Protein AF-A0A2E8VD48-F1 (afdb_monomer_lite)

Structure (mmCIF, N/CA/C/O backbone):
data_AF-A0A2E8VD48-F1
#
_entry.id   AF-A0A2E8VD48-F1
#
loop_
_atom_site.group_PDB
_atom_site.id
_atom_site.type_symbol
_atom_site.label_atom_id
_atom_site.label_alt_id
_atom_site.label_comp_id
_atom_site.label_asym_id
_atom_site.label_entity_id
_atom_site.label_seq_id
_atom_site.pdbx_PDB_ins_code
_atom_site.Cartn_x
_atom_site.Cartn_y
_atom_site.Cartn_z
_atom_site.occupancy
_atom_site.B_iso_or_equiv
_atom_site.auth_seq_id
_atom_site.auth_comp_id
_atom_site.auth_asym_id
_atom_site.auth_atom_id
_atom_site.pdbx_PDB_model_num
ATOM 1 N N . MET A 1 1 ? -12.149 -12.799 19.489 1.00 87.44 1 MET A N 1
ATOM 2 C CA . MET A 1 1 ? -13.168 -11.783 19.153 1.00 87.44 1 MET A CA 1
ATOM 3 C C . MET A 1 1 ? -13.639 -12.044 17.736 1.00 87.44 1 MET A C 1
ATOM 5 O O . MET A 1 1 ? -12.799 -12.304 16.884 1.00 87.44 1 MET A O 1
ATOM 9 N N . LYS A 1 2 ? -14.947 -11.977 17.496 1.00 92.06 2 LYS A N 1
ATOM 10 C CA . LYS A 1 2 ? -15.537 -11.976 16.158 1.00 92.06 2 LYS A CA 1
ATOM 11 C C . LYS A 1 2 ? -16.533 -10.821 16.096 1.00 92.06 2 LYS A C 1
ATOM 13 O O . LYS A 1 2 ? -17.296 -10.646 17.042 1.00 92.06 2 LYS A O 1
ATOM 18 N N . VAL A 1 3 ? -16.470 -10.031 15.036 1.00 93.00 3 VAL A N 1
ATOM 19 C CA . VAL A 1 3 ? -17.379 -8.924 14.745 1.00 93.00 3 VAL A CA 1
ATOM 20 C C . VAL A 1 3 ? -17.929 -9.167 13.350 1.00 93.00 3 VAL A C 1
ATOM 22 O O . VAL A 1 3 ? -17.165 -9.426 12.420 1.00 93.00 3 VAL A O 1
ATOM 25 N N . GLU A 1 4 ? -19.248 -9.116 13.229 1.00 95.19 4 GLU A N 1
ATOM 26 C CA . GLU A 1 4 ? -19.950 -9.223 11.954 1.00 95.19 4 GLU A CA 1
ATOM 27 C C . GLU A 1 4 ? -20.467 -7.837 11.565 1.00 95.19 4 GLU A C 1
ATOM 29 O O . GLU A 1 4 ? -20.916 -7.083 12.429 1.00 95.19 4 GLU A O 1
ATOM 34 N N . ASN A 1 5 ? -20.385 -7.509 10.276 1.00 94.44 5 ASN A N 1
ATOM 35 C CA . ASN A 1 5 ? -20.795 -6.234 9.687 1.00 94.44 5 ASN A CA 1
ATOM 36 C C . ASN A 1 5 ? -20.175 -5.017 10.395 1.00 94.44 5 ASN A C 1
ATOM 38 O O . ASN A 1 5 ? -20.877 -4.126 10.876 1.00 94.44 5 ASN A O 1
ATOM 42 N N . LEU A 1 6 ? -18.842 -4.978 10.466 1.00 95.25 6 LEU A N 1
ATOM 43 C CA . LEU A 1 6 ? -18.128 -3.805 10.960 1.00 95.25 6 LEU A CA 1
ATOM 44 C C . LEU A 1 6 ? -18.255 -2.674 9.936 1.00 95.25 6 LEU A C 1
ATOM 46 O O . LEU A 1 6 ? -17.826 -2.834 8.797 1.00 95.25 6 LEU A O 1
ATOM 50 N N . ILE A 1 7 ? -18.794 -1.533 10.361 1.00 94.69 7 ILE A N 1
ATOM 51 C CA . ILE A 1 7 ? -18.908 -0.315 9.553 1.00 94.69 7 ILE A CA 1
ATOM 52 C C . ILE A 1 7 ? -18.195 0.819 10.283 1.00 94.69 7 ILE A C 1
ATOM 54 O O . ILE A 1 7 ? -18.446 1.067 11.463 1.00 94.69 7 ILE A O 1
ATOM 58 N N . LEU A 1 8 ? -17.324 1.519 9.565 1.00 93.06 8 LEU A N 1
ATOM 59 C CA . LEU A 1 8 ? -16.816 2.831 9.933 1.00 93.06 8 LEU A CA 1
ATOM 60 C C . LEU A 1 8 ? -17.361 3.828 8.917 1.00 93.06 8 LEU A C 1
ATOM 62 O O . LEU A 1 8 ? -17.101 3.696 7.719 1.00 93.06 8 LEU A O 1
ATOM 66 N N . SER A 1 9 ? -18.112 4.809 9.401 1.00 92.12 9 SER A N 1
ATOM 67 C CA . SER A 1 9 ? -18.609 5.904 8.575 1.00 92.12 9 SER A CA 1
ATOM 68 C C . SER A 1 9 ? -17.640 7.082 8.589 1.00 92.12 9 SER A C 1
ATOM 70 O O . SER A 1 9 ? -16.943 7.308 9.583 1.00 92.12 9 SER A O 1
ATOM 72 N N . ASP A 1 10 ? -17.613 7.839 7.500 1.00 86.69 10 ASP A N 1
ATOM 73 C CA . ASP A 1 10 ? -16.953 9.136 7.458 1.00 86.69 10 ASP A CA 1
ATOM 74 C C . ASP A 1 10 ? -17.797 10.234 8.138 1.00 86.69 10 ASP A C 1
ATOM 76 O O . ASP A 1 10 ? -18.835 9.983 8.757 1.00 86.69 10 ASP A O 1
ATOM 80 N N . HIS A 1 11 ? -17.324 11.476 8.036 1.00 84.44 11 HIS A N 1
ATOM 81 C CA . HIS A 1 11 ? -17.956 12.661 8.615 1.00 84.44 11 HIS A CA 1
ATOM 82 C C . HIS A 1 11 ? -19.325 13.026 8.002 1.00 84.44 11 HIS A C 1
ATOM 84 O O . HIS A 1 11 ? -20.090 13.748 8.641 1.00 84.44 11 HIS A O 1
ATOM 90 N N . ARG A 1 12 ? -19.658 12.526 6.803 1.00 86.19 12 ARG A N 1
ATOM 91 C CA . ARG A 1 12 ? -20.955 12.722 6.128 1.00 86.19 12 ARG A CA 1
ATOM 92 C C . ARG A 1 12 ? -21.936 11.583 6.415 1.00 86.19 12 ARG A C 1
ATOM 94 O O . ARG A 1 12 ? -23.111 11.686 6.073 1.00 86.19 12 ARG A O 1
ATOM 101 N N . GLY A 1 13 ? -21.471 10.529 7.088 1.00 85.50 13 GLY A N 1
ATOM 102 C CA . GLY A 1 13 ? -22.239 9.320 7.368 1.00 85.50 13 GLY A CA 1
ATOM 103 C C . GLY A 1 13 ? -22.108 8.251 6.283 1.00 85.50 13 GLY A C 1
ATOM 104 O O . GLY A 1 13 ? -22.663 7.162 6.452 1.00 85.50 13 GLY A O 1
ATOM 105 N N . ASP A 1 14 ? -21.346 8.518 5.220 1.00 88.19 14 ASP A N 1
ATOM 106 C CA . ASP A 1 14 ? -21.075 7.552 4.162 1.00 88.19 14 ASP A CA 1
ATOM 107 C C . ASP A 1 14 ? -20.102 6.477 4.659 1.00 88.19 14 ASP A C 1
ATOM 109 O O . ASP A 1 14 ? -19.377 6.652 5.640 1.00 88.19 14 ASP A O 1
ATOM 113 N N . THR A 1 15 ? -20.100 5.310 4.013 1.00 90.19 15 THR A N 1
ATOM 114 C CA . THR A 1 15 ? -19.243 4.194 4.440 1.00 90.19 15 THR A CA 1
ATOM 115 C C . THR A 1 15 ? -17.793 4.455 4.046 1.00 90.19 15 THR A C 1
ATOM 117 O O . THR A 1 15 ? -17.446 4.351 2.874 1.00 90.19 15 THR A O 1
ATOM 120 N N . LEU A 1 16 ? -16.936 4.720 5.032 1.00 93.69 16 LEU A N 1
ATOM 121 C CA . LEU A 1 16 ? -15.487 4.808 4.848 1.00 93.69 16 LEU A CA 1
ATOM 122 C C . LEU A 1 16 ? -14.884 3.406 4.750 1.00 93.69 16 LEU A C 1
ATOM 124 O O . LEU A 1 16 ? -14.139 3.104 3.826 1.00 93.69 16 LEU A O 1
ATOM 128 N N . PHE A 1 17 ? -15.215 2.535 5.703 1.00 95.94 17 PHE A N 1
ATOM 129 C CA . PHE A 1 17 ? -14.736 1.159 5.743 1.00 95.94 17 PHE A CA 1
ATOM 130 C C . PHE A 1 17 ? -15.863 0.214 6.138 1.00 95.94 17 PHE A C 1
ATOM 132 O O . PHE A 1 17 ? -16.593 0.464 7.096 1.00 95.94 17 PHE A O 1
ATOM 139 N N . PHE A 1 18 ? -15.961 -0.904 5.437 1.00 96.94 18 PHE A N 1
ATOM 140 C CA . PHE A 1 18 ? -16.841 -2.009 5.771 1.00 96.94 18 PHE A CA 1
ATOM 141 C C . PHE A 1 18 ? -16.053 -3.313 5.765 1.00 96.94 18 PHE A C 1
ATOM 143 O O . PHE A 1 18 ? -15.180 -3.512 4.925 1.00 96.94 18 PHE A O 1
ATOM 150 N N . ALA A 1 19 ? -16.391 -4.219 6.673 1.00 97.12 19 ALA A N 1
ATOM 151 C CA . ALA A 1 19 ? -15.999 -5.616 6.587 1.00 97.12 19 ALA A CA 1
ATOM 152 C C . ALA A 1 19 ? -17.140 -6.494 7.090 1.00 97.12 19 ALA A C 1
ATOM 154 O O . ALA A 1 19 ? -17.654 -6.293 8.196 1.00 97.12 19 ALA A O 1
ATOM 155 N N . LYS A 1 20 ? -17.512 -7.501 6.300 1.00 96.94 20 LYS A N 1
ATOM 156 C CA . LYS A 1 20 ? -18.581 -8.428 6.675 1.00 96.94 20 LYS A CA 1
ATOM 157 C C . LYS A 1 20 ? -18.189 -9.275 7.876 1.00 96.94 20 LYS A C 1
ATOM 159 O O . LYS A 1 20 ? -18.992 -9.430 8.789 1.00 96.94 20 LYS A O 1
ATOM 164 N N . ASN A 1 21 ? -16.958 -9.783 7.894 1.00 96.50 21 ASN A N 1
ATOM 165 C CA . ASN A 1 21 ? -16.425 -10.535 9.024 1.00 96.50 21 ASN A CA 1
ATOM 166 C C . ASN A 1 21 ? -15.048 -10.009 9.414 1.00 96.50 21 ASN A C 1
ATOM 168 O O . ASN A 1 21 ? -14.145 -9.904 8.586 1.00 96.50 21 ASN A O 1
ATOM 172 N N . VAL A 1 22 ? -14.874 -9.755 10.709 1.00 96.00 22 VAL A N 1
ATOM 173 C CA . VAL A 1 22 ? -13.570 -9.508 11.323 1.00 96.00 22 VAL A CA 1
ATOM 174 C C . VAL A 1 22 ? -13.408 -10.453 12.502 1.00 96.00 22 VAL A C 1
ATOM 176 O O . VAL A 1 22 ? -14.210 -10.444 13.437 1.00 96.00 22 VAL A O 1
ATOM 179 N N . SER A 1 23 ? -12.365 -11.274 12.494 1.00 95.81 23 SER A N 1
ATOM 180 C CA . SER A 1 23 ? -12.065 -12.181 13.605 1.00 95.81 23 SER A CA 1
ATOM 181 C C . SER A 1 23 ? -10.610 -12.075 14.026 1.00 95.81 23 SER A C 1
ATOM 183 O O . SER A 1 23 ? -9.736 -11.866 13.200 1.00 95.81 23 SER A O 1
ATOM 185 N N . SER A 1 24 ? -10.341 -12.152 15.327 1.00 93.50 24 SER A N 1
ATOM 186 C CA . SER A 1 24 ? -8.978 -12.099 15.860 1.00 93.50 24 SER A CA 1
ATOM 187 C C . SER A 1 24 ? -8.899 -12.640 17.279 1.00 93.50 24 SER A C 1
ATOM 189 O O . SER A 1 24 ? -9.842 -12.519 18.070 1.00 93.50 24 SER A O 1
ATOM 191 N N . ASN A 1 25 ? -7.734 -13.164 17.635 1.00 90.25 25 ASN A N 1
ATOM 192 C CA . ASN A 1 25 ? -7.349 -13.441 19.007 1.00 90.25 25 ASN A CA 1
ATOM 193 C C . ASN A 1 25 ? -6.717 -12.185 19.616 1.00 90.25 25 ASN A C 1
ATOM 195 O O . ASN A 1 25 ? -5.635 -11.754 19.211 1.00 90.25 25 ASN A O 1
ATOM 199 N N . ILE A 1 26 ? -7.405 -11.599 20.598 1.00 81.75 26 ILE A N 1
ATOM 200 C CA . ILE A 1 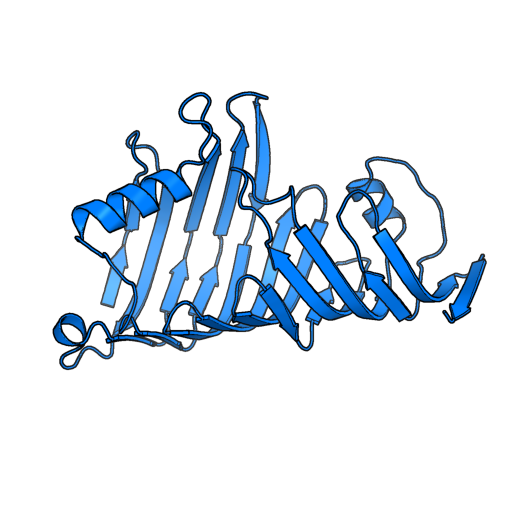26 ? -6.944 -10.400 21.298 1.00 81.75 26 ILE A CA 1
ATOM 201 C C . ILE A 1 26 ? -6.228 -10.828 22.573 1.00 81.75 26 ILE A C 1
ATOM 203 O O . ILE A 1 26 ? -6.849 -11.377 23.482 1.00 81.75 26 ILE A O 1
ATOM 207 N N . ASN A 1 27 ? -4.945 -10.495 22.676 1.00 68.25 27 ASN A N 1
ATOM 208 C CA . ASN A 1 27 ? -4.180 -10.683 23.904 1.00 68.25 27 ASN A CA 1
ATOM 209 C C . ASN A 1 27 ? -4.271 -9.400 24.742 1.00 68.25 27 ASN A C 1
ATOM 211 O O . ASN A 1 27 ? -3.365 -8.569 24.752 1.00 68.25 27 ASN A O 1
ATOM 215 N N . ALA A 1 28 ? -5.412 -9.203 25.407 1.00 57.81 28 ALA A N 1
ATOM 216 C CA . ALA A 1 28 ? -5.709 -8.003 26.190 1.00 57.81 28 ALA A CA 1
ATOM 217 C C . ALA A 1 28 ? -5.623 -8.263 27.700 1.00 57.81 28 ALA A C 1
ATOM 219 O O . ALA A 1 28 ? -6.629 -8.268 28.401 1.00 57.81 28 ALA A O 1
ATOM 220 N N . THR A 1 29 ? -4.415 -8.420 28.237 1.00 53.06 29 THR A N 1
ATOM 221 C CA . THR A 1 29 ? -4.194 -8.231 29.679 1.00 53.06 29 THR A CA 1
ATOM 222 C C . THR A 1 29 ? -3.645 -6.818 29.904 1.00 53.06 29 THR A C 1
ATOM 224 O O . THR A 1 29 ? -2.509 -6.530 29.531 1.00 53.06 29 THR A O 1
ATOM 227 N N . ASN A 1 30 ? -4.453 -5.917 30.482 1.00 57.19 30 ASN A N 1
ATOM 228 C CA . ASN A 1 30 ? -4.123 -4.510 30.800 1.00 57.19 30 ASN A CA 1
ATOM 229 C C . ASN A 1 30 ? -3.764 -3.585 29.606 1.00 57.19 30 ASN A C 1
ATOM 231 O O . ASN A 1 30 ? -3.102 -2.559 29.789 1.00 57.19 30 ASN A O 1
ATOM 235 N N . SER A 1 31 ? -4.213 -3.921 28.393 1.00 60.31 31 SER A N 1
ATOM 236 C CA . SER A 1 31 ? -3.894 -3.237 27.124 1.00 60.31 31 SER A CA 1
ATOM 237 C C . SER A 1 31 ? -4.403 -1.793 27.026 1.00 60.31 31 SER A C 1
ATOM 239 O O . SER A 1 31 ? -3.658 -0.910 26.600 1.00 60.31 31 SER A O 1
ATOM 241 N N . LEU A 1 32 ? -5.640 -1.534 27.469 1.00 61.44 32 LEU A N 1
ATOM 242 C CA . LEU A 1 32 ? -6.297 -0.222 27.352 1.00 61.44 32 LEU A CA 1
ATOM 243 C C . LEU A 1 32 ? -5.580 0.872 28.156 1.00 61.44 32 LEU A C 1
ATOM 245 O O . LEU A 1 32 ? -5.254 1.923 27.612 1.00 61.44 32 LEU A O 1
ATOM 249 N N . LEU A 1 33 ? -5.251 0.600 29.424 1.00 62.97 33 LEU A N 1
ATOM 250 C CA . LEU A 1 33 ? -4.549 1.557 30.294 1.00 62.97 33 LEU A CA 1
ATOM 251 C C . LEU A 1 33 ? -3.125 1.858 29.810 1.00 62.97 33 LEU A C 1
ATOM 253 O O . LEU A 1 33 ? -2.594 2.936 30.065 1.00 62.97 33 LEU A O 1
ATOM 257 N N . ARG A 1 34 ? -2.496 0.904 29.115 1.00 70.31 34 ARG A N 1
ATOM 258 C CA . ARG A 1 34 ? -1.115 1.022 28.629 1.00 70.31 34 ARG A CA 1
ATOM 259 C C . ARG A 1 34 ? -1.023 1.460 27.168 1.00 70.31 34 ARG A C 1
ATOM 261 O O . ARG A 1 34 ? 0.095 1.588 26.684 1.00 70.31 34 ARG A O 1
ATOM 268 N N . LYS A 1 35 ? -2.156 1.680 26.482 1.00 78.62 35 LYS A N 1
ATOM 269 C CA . LYS A 1 35 ? -2.233 1.976 25.038 1.00 78.62 35 LYS A CA 1
ATOM 270 C C . LYS A 1 35 ? -1.483 0.948 24.172 1.00 78.62 35 LYS A C 1
ATOM 272 O O . LYS A 1 35 ? -0.939 1.288 23.126 1.00 78.62 35 LYS A O 1
ATOM 277 N N . ARG A 1 36 ? -1.437 -0.314 24.615 1.00 85.31 36 ARG A N 1
ATOM 278 C CA . ARG A 1 36 ? -0.755 -1.407 23.908 1.00 85.31 36 ARG A CA 1
ATOM 279 C C . ARG A 1 36 ? -1.768 -2.419 23.423 1.00 85.31 36 ARG A C 1
ATOM 281 O O . ARG A 1 36 ? -2.343 -3.132 24.239 1.00 85.31 36 ARG A O 1
ATOM 288 N N . PHE A 1 37 ? -1.957 -2.508 22.120 1.00 86.56 37 PHE A N 1
ATOM 289 C CA . PHE A 1 37 ? -2.923 -3.402 21.501 1.00 86.56 37 PHE A CA 1
ATOM 290 C C . PHE A 1 37 ? -2.182 -4.492 20.740 1.00 86.56 37 PHE A C 1
ATOM 292 O O . PHE A 1 37 ? -1.327 -4.202 19.908 1.00 86.56 37 PHE A O 1
ATOM 299 N N . SER A 1 38 ? -2.490 -5.750 21.051 1.00 90.25 38 SER A N 1
ATOM 300 C CA . SER A 1 38 ? -1.903 -6.902 20.375 1.00 90.25 38 SER A CA 1
ATOM 301 C C . SER A 1 38 ? -3.006 -7.819 19.870 1.00 90.25 38 SER A C 1
ATOM 303 O O . SER A 1 38 ? -3.832 -8.314 20.644 1.00 90.25 38 SER A O 1
ATOM 305 N N . PHE A 1 39 ? -2.996 -8.018 18.560 1.00 92.31 39 PHE A N 1
ATOM 306 C CA . PHE A 1 39 ? -3.913 -8.868 17.825 1.00 92.31 39 PHE A CA 1
ATOM 307 C C . PHE A 1 39 ? -3.122 -10.007 17.195 1.00 92.31 39 PHE A C 1
ATOM 309 O O . PHE A 1 39 ? -1.994 -9.826 16.739 1.00 92.31 39 PHE A O 1
ATOM 316 N N . SER A 1 40 ? -3.713 -11.191 17.165 1.00 94.06 40 SER A N 1
ATOM 317 C CA . SER A 1 40 ? -3.137 -12.350 16.493 1.00 94.06 40 SER A CA 1
ATOM 318 C C . SER A 1 40 ? -4.194 -13.049 15.655 1.00 94.06 40 SER A C 1
ATOM 320 O O . SER A 1 40 ? -5.376 -13.030 16.014 1.00 94.06 40 SER A O 1
ATOM 322 N N . ASN A 1 41 ? -3.768 -13.643 14.540 1.00 95.56 41 ASN A N 1
ATOM 323 C CA . ASN A 1 41 ? -4.632 -14.346 13.590 1.00 95.56 41 ASN A CA 1
ATOM 324 C C . ASN A 1 41 ? -5.840 -13.481 13.193 1.00 95.56 41 ASN A C 1
ATOM 326 O O . ASN A 1 41 ? -6.987 -13.902 13.337 1.00 95.56 41 ASN A O 1
ATOM 330 N N . LEU A 1 42 ? -5.572 -12.228 12.812 1.00 96.62 42 LEU A N 1
ATOM 331 C CA . LEU A 1 42 ? -6.605 -11.291 12.383 1.00 96.62 42 LEU A CA 1
ATOM 332 C C . LEU A 1 42 ? -7.040 -11.672 10.965 1.00 96.62 42 LEU A C 1
ATOM 334 O O . LEU A 1 42 ? -6.220 -11.694 10.055 1.00 96.62 42 LEU A O 1
ATOM 338 N N . ILE A 1 43 ? -8.320 -11.973 10.785 1.00 97.69 43 ILE A N 1
ATOM 339 C CA . ILE A 1 43 ? -8.922 -12.284 9.490 1.00 97.69 43 ILE A CA 1
ATOM 340 C C . ILE A 1 43 ? -9.974 -11.222 9.189 1.00 97.69 43 ILE A C 1
ATOM 342 O O . ILE A 1 43 ? -10.819 -10.939 10.043 1.00 97.69 43 ILE A O 1
ATOM 346 N N . ILE A 1 44 ? -9.911 -10.650 7.988 1.00 97.81 44 ILE A N 1
ATOM 347 C CA . ILE A 1 44 ? -10.868 -9.678 7.454 1.00 97.81 44 ILE A CA 1
ATOM 348 C C . ILE A 1 44 ? -11.445 -10.245 6.150 1.00 97.81 44 ILE A C 1
ATOM 350 O O . ILE A 1 44 ? -10.697 -10.565 5.231 1.00 97.81 44 ILE A O 1
ATOM 354 N N . GLU A 1 45 ? -12.764 -10.368 6.049 1.00 97.81 45 GLU A N 1
ATOM 355 C CA . GLU A 1 45 ? -13.431 -10.925 4.864 1.00 97.81 45 GLU A CA 1
ATOM 356 C C . GLU A 1 45 ? -14.458 -9.948 4.299 1.00 97.81 45 GLU A C 1
ATOM 358 O O . GLU A 1 45 ? -15.146 -9.258 5.062 1.00 97.81 45 GLU A O 1
ATOM 363 N N . ASP A 1 46 ? -14.580 -9.951 2.968 1.00 97.62 46 ASP A N 1
ATOM 364 C CA . ASP A 1 46 ? -15.533 -9.144 2.202 1.00 97.62 46 ASP A CA 1
ATOM 365 C C . ASP A 1 46 ? -15.474 -7.672 2.637 1.00 97.62 46 ASP A C 1
ATOM 367 O O . ASP A 1 46 ? -16.441 -7.118 3.174 1.00 97.62 46 ASP A O 1
ATOM 371 N N . PHE A 1 47 ? -14.294 -7.064 2.487 1.00 97.31 47 PHE A N 1
ATOM 372 C CA . PHE A 1 47 ? -14.055 -5.699 2.939 1.00 97.31 47 PHE A CA 1
ATOM 373 C C . PHE A 1 47 ? -14.143 -4.675 1.812 1.00 97.31 47 PHE A C 1
ATOM 375 O O . PHE A 1 47 ? -13.880 -4.952 0.644 1.00 97.31 47 PHE A O 1
ATOM 382 N N . TYR A 1 48 ? -14.492 -3.456 2.186 1.00 96.56 48 TYR A N 1
ATOM 383 C CA . TYR A 1 48 ? -14.600 -2.324 1.285 1.00 96.56 48 TYR A CA 1
ATOM 384 C C . TYR A 1 48 ? -14.018 -1.090 1.970 1.00 96.56 48 TYR A C 1
ATOM 386 O O . TYR A 1 48 ? -14.350 -0.817 3.121 1.00 96.56 48 TYR A O 1
ATOM 394 N N . LEU A 1 49 ? -13.143 -0.360 1.283 1.00 95.25 49 LEU A N 1
ATOM 395 C CA . LEU A 1 49 ? -12.603 0.924 1.730 1.00 95.25 49 LEU A CA 1
ATOM 396 C C . LEU A 1 49 ? -12.874 1.968 0.648 1.00 95.25 49 LEU A C 1
ATOM 398 O O . LEU A 1 49 ? -12.463 1.791 -0.496 1.00 95.25 49 LEU A O 1
ATOM 402 N N . MET A 1 50 ? -13.538 3.058 1.016 1.00 93.56 50 MET A N 1
ATOM 403 C CA . MET A 1 50 ? -13.832 4.170 0.121 1.00 93.56 50 MET A CA 1
ATOM 404 C C . MET A 1 50 ? -13.213 5.444 0.662 1.00 93.56 50 MET A C 1
ATOM 406 O O . MET A 1 50 ? -13.471 5.830 1.796 1.00 93.56 50 MET A O 1
ATOM 410 N N . ILE A 1 51 ? -12.400 6.098 -0.157 1.00 91.38 51 ILE A N 1
ATOM 411 C CA . ILE A 1 51 ? -11.836 7.406 0.144 1.00 91.38 51 ILE A CA 1
ATOM 412 C C . ILE A 1 51 ? -12.367 8.373 -0.903 1.00 91.38 51 ILE A C 1
ATOM 414 O O . ILE A 1 51 ? -12.140 8.191 -2.097 1.00 91.38 51 ILE A O 1
ATOM 418 N N . ASN A 1 52 ? -13.059 9.407 -0.446 1.00 89.12 52 ASN A N 1
ATOM 419 C CA . ASN A 1 52 ? -13.572 10.460 -1.307 1.00 89.12 52 ASN A CA 1
ATOM 420 C C . ASN A 1 52 ? -12.730 11.705 -1.070 1.00 89.12 52 ASN A C 1
ATOM 422 O O . ASN A 1 52 ? -12.476 12.078 0.077 1.00 89.12 52 ASN A O 1
ATOM 426 N N . LYS A 1 53 ? -12.257 12.328 -2.142 1.00 85.75 53 LYS A N 1
ATOM 427 C CA . LYS A 1 53 ? -11.727 13.683 -2.088 1.00 85.75 53 LYS A CA 1
ATOM 428 C C . LYS A 1 53 ? -12.897 14.643 -2.236 1.00 85.75 53 LYS A C 1
ATOM 430 O O . LYS A 1 53 ? -13.597 14.626 -3.248 1.00 85.75 53 LYS A O 1
ATOM 435 N N . GLU A 1 54 ? -13.082 15.456 -1.210 1.00 79.94 54 GLU A N 1
ATOM 436 C CA . GLU A 1 54 ? -14.213 16.364 -1.091 1.00 79.94 54 GLU A CA 1
ATOM 437 C C . GLU A 1 54 ? -13.934 17.683 -1.840 1.00 79.94 54 GLU A C 1
ATOM 439 O O . GLU A 1 54 ? -12.781 18.066 -2.087 1.00 79.94 54 GLU A O 1
ATOM 444 N N . GLU A 1 55 ? -15.001 18.380 -2.235 1.00 75.56 55 GLU A N 1
ATOM 445 C CA . GLU A 1 55 ? -14.905 19.707 -2.863 1.00 75.56 55 GLU A CA 1
ATOM 446 C C . GLU A 1 55 ? -14.523 20.787 -1.831 1.00 75.56 55 GLU A C 1
ATOM 448 O O . GLU A 1 55 ? -13.684 21.653 -2.100 1.00 75.56 55 GLU A O 1
ATOM 453 N N . ASP A 1 56 ? -15.104 20.694 -0.630 1.00 70.06 56 ASP A N 1
ATOM 454 C CA . ASP A 1 56 ? -14.857 21.569 0.518 1.00 70.06 56 ASP A CA 1
ATOM 455 C C . ASP A 1 56 ? -15.170 20.826 1.842 1.00 70.06 56 ASP A C 1
ATOM 457 O O . ASP A 1 56 ? -16.315 20.410 2.036 1.00 70.06 56 ASP A O 1
ATOM 461 N N . PRO A 1 57 ? -14.202 20.633 2.763 1.00 65.88 57 PRO A N 1
ATOM 462 C CA . PRO A 1 57 ? -12.793 21.019 2.657 1.00 65.88 57 PRO A CA 1
ATOM 463 C C . PRO A 1 57 ? -12.089 20.233 1.548 1.00 65.88 57 PRO A C 1
ATOM 465 O O . PRO A 1 57 ? -12.454 19.102 1.264 1.00 65.88 57 PRO A O 1
ATOM 468 N N . LYS A 1 58 ? -11.022 20.784 0.955 1.00 71.12 58 LYS A N 1
ATOM 469 C CA . LYS A 1 58 ? -10.194 20.093 -0.062 1.00 71.12 58 LYS A CA 1
ATOM 470 C C . LYS A 1 58 ? -9.343 18.954 0.521 1.00 71.12 58 LYS A C 1
ATOM 472 O O . LYS A 1 58 ? -8.197 18.766 0.113 1.00 71.12 58 LYS A O 1
ATOM 477 N N . GLU A 1 59 ? -9.863 18.246 1.511 1.00 80.62 59 GLU A N 1
ATOM 478 C CA . GLU A 1 59 ? -9.275 17.100 2.191 1.00 80.62 59 GLU A CA 1
ATOM 479 C C . GLU A 1 59 ? -10.002 15.823 1.737 1.00 80.62 59 GLU A C 1
ATOM 481 O O . GLU A 1 59 ? -11.029 15.877 1.062 1.00 80.62 59 GLU A O 1
ATOM 486 N N . ASN A 1 60 ? -9.452 14.656 2.068 1.00 84.75 60 ASN A N 1
ATOM 487 C CA . ASN A 1 60 ? -10.131 13.390 1.802 1.00 84.75 60 ASN A CA 1
ATOM 488 C C . ASN A 1 60 ? -10.856 12.866 3.050 1.00 84.75 60 ASN A C 1
ATOM 490 O O . ASN A 1 60 ? -10.458 13.157 4.183 1.00 84.75 60 ASN A O 1
ATOM 494 N N . SER A 1 61 ? -11.897 12.060 2.840 1.00 87.75 61 SER A N 1
ATOM 495 C CA . SER A 1 61 ? -12.778 11.543 3.893 1.00 87.75 61 SER A CA 1
ATOM 496 C C . SER A 1 61 ? -12.030 10.780 4.996 1.00 87.75 61 SER A C 1
ATOM 498 O O . SER A 1 61 ? -12.376 10.906 6.174 1.00 87.75 61 SER A O 1
ATOM 500 N N . LEU A 1 62 ? -10.953 10.060 4.656 1.00 88.50 62 LEU A N 1
ATOM 501 C CA . LEU A 1 62 ? -10.098 9.372 5.629 1.00 88.50 62 LEU A CA 1
ATOM 502 C C . LEU A 1 62 ? -9.334 10.361 6.520 1.00 88.50 62 LEU A C 1
ATOM 504 O O . LEU A 1 62 ? -9.246 10.158 7.731 1.00 88.50 62 LEU A O 1
ATOM 508 N N . PHE A 1 63 ? -8.769 11.423 5.947 1.00 86.75 63 PHE A N 1
ATOM 509 C CA . PHE A 1 63 ? -8.038 12.434 6.708 1.00 86.75 63 PHE A CA 1
ATOM 510 C C . PHE A 1 63 ? -8.957 13.161 7.695 1.00 86.75 63 PHE A C 1
ATOM 512 O O . PHE A 1 63 ? -8.604 13.285 8.872 1.00 86.75 63 PHE A O 1
ATOM 519 N N . ILE A 1 64 ? -10.152 13.551 7.243 1.00 87.69 64 ILE A N 1
ATOM 520 C CA . ILE A 1 64 ? -11.172 14.189 8.085 1.00 87.69 64 ILE A CA 1
ATOM 521 C C . ILE A 1 64 ? -11.579 13.238 9.218 1.00 87.69 64 ILE A C 1
ATOM 523 O O . ILE A 1 64 ? -11.512 13.608 10.389 1.00 87.69 64 ILE A O 1
ATOM 527 N N . PHE A 1 65 ? -11.872 11.970 8.900 1.00 88.75 65 PHE A N 1
ATOM 528 C CA . PHE A 1 65 ? -12.179 10.946 9.903 1.00 88.75 65 PHE A CA 1
ATOM 529 C C . PHE A 1 65 ? -11.066 10.798 10.954 1.00 88.75 65 PHE A C 1
ATOM 531 O O . PHE A 1 65 ? -11.335 10.736 12.155 1.00 88.75 65 PHE A O 1
ATOM 538 N N . LEU A 1 66 ? -9.798 10.757 10.531 1.00 86.00 66 LEU A N 1
ATOM 539 C CA . LEU A 1 66 ? -8.659 10.635 11.445 1.00 86.00 66 LEU A CA 1
ATOM 540 C C . LEU A 1 66 ? -8.473 11.881 12.320 1.00 86.00 66 LEU A C 1
ATOM 542 O O . LEU A 1 66 ? -8.059 11.749 13.476 1.00 86.00 66 LEU A O 1
ATOM 546 N N . LYS A 1 67 ? -8.749 13.076 11.791 1.00 84.69 67 LYS A N 1
ATOM 547 C CA . LYS A 1 67 ? -8.729 14.330 12.551 1.00 84.69 67 LYS A CA 1
ATOM 548 C C . LYS A 1 67 ? -9.820 14.326 13.622 1.00 84.69 67 LYS A C 1
ATOM 550 O O . LYS A 1 67 ? -9.496 14.479 14.800 1.00 84.69 67 LYS A O 1
ATOM 555 N N . ASP A 1 68 ? -11.055 14.007 13.243 1.00 86.50 68 ASP A N 1
ATOM 556 C CA . ASP A 1 68 ? -12.192 13.892 14.161 1.00 86.50 68 ASP A CA 1
ATOM 557 C C . ASP A 1 68 ? -11.938 12.849 15.254 1.00 86.50 68 ASP A C 1
ATOM 559 O O . ASP A 1 68 ? -12.240 13.069 16.429 1.00 86.50 68 ASP A O 1
ATOM 563 N N . LEU A 1 69 ? -11.355 11.702 14.890 1.00 84.06 69 LEU A N 1
ATOM 564 C CA . LEU A 1 69 ? -11.013 10.647 15.840 1.00 84.06 69 LEU A CA 1
ATOM 565 C C . LEU A 1 69 ? -9.960 11.118 16.852 1.00 84.06 69 LEU A C 1
ATOM 567 O O . LEU A 1 69 ? -10.089 10.842 18.046 1.00 84.06 69 LEU A O 1
ATOM 571 N N . LYS A 1 70 ? -8.924 11.839 16.399 1.00 81.69 70 LYS A N 1
ATOM 572 C CA . LYS A 1 70 ? -7.892 12.407 17.284 1.00 81.69 70 LYS A CA 1
ATOM 573 C C . LYS A 1 70 ? -8.481 13.422 18.257 1.00 81.69 70 LYS A C 1
ATOM 575 O O . LYS A 1 70 ? -8.140 13.370 19.440 1.00 81.69 70 LYS A O 1
ATOM 580 N N . GLU A 1 71 ? -9.352 14.305 17.774 1.00 84.81 71 GLU A N 1
ATOM 581 C CA . GLU A 1 71 ? -10.030 15.313 18.592 1.00 84.81 71 GLU A CA 1
ATOM 582 C C . GLU A 1 71 ? -10.949 14.654 19.631 1.00 84.81 71 GLU A C 1
ATOM 584 O O . GLU A 1 71 ? -10.802 14.905 20.828 1.00 84.81 71 GLU A O 1
ATOM 589 N N . LYS A 1 72 ? -11.816 13.721 19.209 1.00 82.88 72 LYS A N 1
ATOM 590 C CA . LYS A 1 72 ? -12.744 12.994 20.097 1.00 82.88 72 LYS A CA 1
ATOM 591 C C . LYS A 1 72 ? -12.034 12.179 21.176 1.00 82.88 72 LYS A C 1
ATOM 593 O O . LYS A 1 72 ? -12.517 12.098 22.303 1.00 82.88 72 LYS A O 1
ATOM 598 N N . LEU A 1 73 ? -10.895 11.570 20.850 1.00 77.94 73 LEU A N 1
ATOM 599 C CA . LEU A 1 73 ? -10.107 10.777 21.798 1.00 77.94 73 LEU A CA 1
ATOM 600 C C . LEU A 1 73 ? -9.084 11.614 22.587 1.00 77.94 73 LEU A C 1
ATOM 602 O O . LEU A 1 73 ? -8.328 11.050 23.382 1.00 77.94 73 LEU A O 1
ATOM 606 N N . ASN A 1 74 ? -9.037 12.936 22.372 1.00 74.38 74 ASN A N 1
ATOM 607 C CA . ASN A 1 74 ? -8.057 13.857 22.954 1.00 74.38 74 ASN A CA 1
ATOM 608 C C . ASN A 1 74 ? -6.606 13.340 22.821 1.00 74.38 74 ASN A C 1
ATOM 610 O O . ASN A 1 74 ? -5.788 13.412 23.747 1.00 74.38 74 ASN A O 1
ATOM 614 N N . ILE A 1 75 ? -6.282 12.751 21.663 1.00 69.88 75 ILE A N 1
ATOM 615 C CA . ILE A 1 75 ? -4.957 12.188 21.387 1.00 69.88 75 ILE A CA 1
ATOM 616 C C . ILE A 1 75 ? -4.046 13.329 20.938 1.00 69.88 75 ILE A C 1
ATOM 618 O O . ILE A 1 75 ? -3.879 13.589 19.751 1.00 69.88 75 ILE A O 1
ATOM 622 N N . GLN A 1 76 ? -3.422 14.001 21.906 1.00 63.53 76 GLN A N 1
ATOM 623 C CA . GLN A 1 76 ? -2.434 15.051 21.624 1.00 63.53 76 GLN A CA 1
ATOM 624 C C . GLN A 1 76 ? -1.103 14.486 21.102 1.00 63.53 76 GLN A C 1
ATOM 626 O O . GLN A 1 76 ? -0.348 15.176 20.423 1.00 63.53 76 GLN A O 1
ATOM 631 N N . ASN A 1 77 ? -0.798 13.220 21.415 1.00 63.12 77 ASN A N 1
ATOM 632 C CA . ASN A 1 77 ? 0.379 12.518 20.915 1.00 63.12 77 ASN A CA 1
ATOM 633 C C . ASN A 1 77 ? 0.131 10.999 20.909 1.00 63.12 77 ASN A C 1
ATOM 635 O O . ASN A 1 77 ? -0.400 10.437 21.870 1.00 63.12 77 ASN A O 1
ATOM 639 N N . THR A 1 78 ? 0.562 10.326 19.844 1.00 65.50 78 THR A N 1
ATOM 640 C CA . THR A 1 78 ? 0.618 8.858 19.715 1.00 65.50 78 THR A CA 1
ATOM 641 C C . THR A 1 78 ? 1.733 8.237 20.561 1.00 65.50 78 THR A C 1
ATOM 643 O O . THR A 1 78 ? 1.902 7.020 20.561 1.00 65.50 78 THR A O 1
ATOM 646 N N . LYS A 1 79 ? 2.514 9.039 21.297 1.00 68.38 79 LYS A N 1
ATOM 647 C CA . LYS A 1 79 ? 3.551 8.566 22.217 1.00 68.38 79 LYS A CA 1
ATOM 648 C C . LYS A 1 79 ? 2.964 7.539 23.192 1.00 68.38 79 LYS A C 1
ATOM 650 O O . LYS A 1 79 ? 2.068 7.842 23.982 1.00 68.38 79 LYS A O 1
ATOM 655 N N . GLY A 1 80 ? 3.487 6.317 23.116 1.00 72.19 80 GLY A N 1
A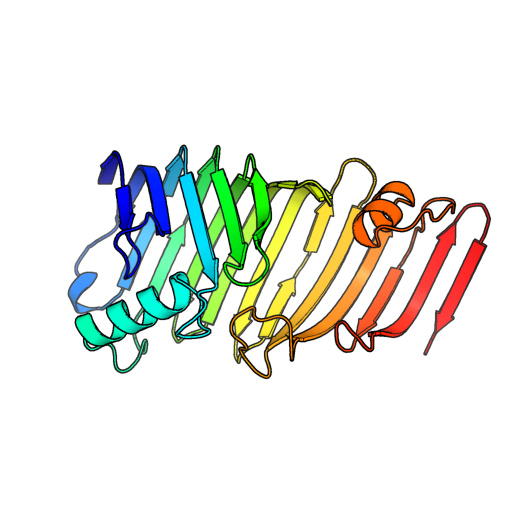TOM 656 C CA . GLY A 1 80 ? 3.032 5.174 23.908 1.00 72.19 80 GLY A CA 1
ATOM 657 C C . GLY A 1 80 ? 1.886 4.358 23.301 1.00 72.19 80 GLY A C 1
ATOM 658 O O . GLY A 1 80 ? 1.520 3.360 23.911 1.00 72.19 80 GLY A O 1
ATOM 659 N N . LEU A 1 81 ? 1.335 4.740 22.140 1.00 81.94 81 LEU A N 1
ATOM 660 C CA . LEU A 1 81 ? 0.467 3.865 21.351 1.00 81.94 81 LEU A CA 1
ATOM 661 C C . LEU A 1 81 ? 1.334 2.818 20.648 1.00 81.94 81 LEU A C 1
ATOM 663 O O . LEU A 1 81 ? 2.071 3.141 19.715 1.00 81.94 81 LEU A O 1
ATOM 667 N N . ASP A 1 82 ? 1.209 1.575 21.101 1.00 88.06 82 ASP A N 1
ATOM 668 C CA . ASP A 1 82 ? 1.854 0.419 20.488 1.00 88.06 82 ASP A CA 1
ATOM 669 C C . ASP A 1 82 ? 0.754 -0.489 19.922 1.00 88.06 82 ASP A C 1
ATOM 671 O O . ASP A 1 82 ? -0.087 -0.988 20.673 1.00 88.06 82 ASP A O 1
ATOM 675 N N . ILE A 1 83 ? 0.749 -0.718 18.611 1.00 90.75 83 ILE A N 1
ATOM 676 C CA . ILE A 1 83 ? -0.154 -1.674 17.960 1.00 90.75 83 ILE A CA 1
ATOM 677 C C . ILE A 1 83 ? 0.708 -2.775 17.356 1.00 90.75 83 ILE A C 1
ATOM 679 O O . ILE A 1 83 ? 1.650 -2.495 16.620 1.00 90.75 83 ILE A O 1
ATOM 683 N N . SER A 1 84 ? 0.394 -4.028 17.662 1.00 93.81 84 SER A N 1
ATOM 684 C CA . SER A 1 84 ? 1.008 -5.191 17.031 1.00 93.81 84 SER A CA 1
ATOM 685 C C . SER A 1 84 ? -0.076 -6.120 16.506 1.00 93.81 84 SER A C 1
ATOM 687 O O . SER A 1 84 ? -1.032 -6.431 17.216 1.00 93.81 84 SER A O 1
ATOM 689 N N . ILE A 1 85 ? 0.072 -6.550 15.261 1.00 95.88 85 ILE A N 1
ATOM 690 C CA . ILE A 1 85 ? -0.808 -7.514 14.609 1.00 95.88 85 ILE A CA 1
ATOM 691 C C . ILE A 1 85 ? 0.081 -8.624 14.067 1.00 95.88 85 ILE A C 1
ATOM 693 O O . ILE A 1 85 ? 0.960 -8.356 13.255 1.00 95.88 85 ILE A O 1
ATOM 697 N N . ASN A 1 86 ? -0.149 -9.853 14.509 1.00 96.19 86 ASN A N 1
ATOM 698 C CA . ASN A 1 86 ? 0.546 -11.032 14.004 1.00 96.19 86 ASN A CA 1
ATOM 699 C C . ASN A 1 86 ? -0.422 -11.854 13.158 1.00 96.19 86 ASN A C 1
ATOM 701 O O . ASN A 1 86 ? -1.544 -12.108 13.601 1.00 96.19 86 ASN A O 1
ATOM 705 N N . ASN A 1 87 ? 0.017 -12.306 11.985 1.00 96.75 87 ASN A N 1
ATOM 706 C CA . ASN A 1 87 ? -0.787 -13.069 11.030 1.00 96.75 87 ASN A CA 1
ATOM 707 C C . ASN A 1 87 ? -2.106 -12.356 10.687 1.00 96.75 87 ASN A C 1
ATOM 709 O O . ASN A 1 87 ? -3.181 -12.767 11.130 1.00 96.75 87 ASN A O 1
ATOM 713 N N . LEU A 1 88 ? -2.024 -11.271 9.921 1.00 97.94 88 LEU A N 1
ATOM 714 C CA . LEU A 1 88 ? -3.190 -10.626 9.322 1.00 97.94 88 LEU A CA 1
ATOM 715 C C . LEU A 1 88 ? -3.438 -11.219 7.939 1.00 97.94 88 LEU A C 1
ATOM 717 O O . LEU A 1 88 ? -2.540 -11.223 7.103 1.00 97.94 88 LEU A O 1
ATOM 721 N N . ARG A 1 89 ? -4.662 -11.675 7.691 1.00 98.31 89 ARG A N 1
ATOM 722 C CA . ARG A 1 89 ? -5.137 -12.107 6.377 1.00 98.31 89 ARG A CA 1
ATOM 723 C C . ARG A 1 89 ? -6.391 -11.331 6.020 1.00 98.31 89 ARG A C 1
ATOM 725 O O . ARG A 1 89 ? -7.298 -11.221 6.842 1.00 98.31 89 ARG A O 1
ATOM 732 N N . ALA A 1 90 ? -6.445 -10.802 4.810 1.00 97.88 90 ALA A N 1
ATOM 733 C CA . ALA A 1 90 ? -7.645 -10.177 4.288 1.00 97.88 90 ALA A CA 1
ATOM 734 C C . ALA A 1 90 ? -7.983 -10.728 2.909 1.00 97.88 90 ALA A C 1
ATOM 736 O O . ALA A 1 90 ? -7.085 -10.953 2.095 1.00 97.88 90 ALA A O 1
ATOM 737 N N . HIS A 1 91 ? -9.273 -10.935 2.663 1.00 97.44 91 HIS A N 1
ATOM 738 C CA . HIS A 1 91 ? -9.777 -11.569 1.451 1.00 97.44 91 HIS A CA 1
ATOM 739 C C . HIS A 1 91 ? -10.973 -10.813 0.878 1.00 97.44 91 HIS A C 1
ATOM 741 O O . HIS A 1 91 ? -11.775 -10.246 1.624 1.00 97.44 91 HIS A O 1
ATOM 747 N N . ASN A 1 92 ? -11.104 -10.880 -0.450 1.00 96.88 92 ASN A N 1
ATOM 748 C CA . ASN A 1 92 ? -12.218 -10.316 -1.211 1.00 96.88 92 ASN A CA 1
ATOM 749 C C . ASN A 1 92 ? -12.459 -8.826 -0.917 1.00 96.88 92 ASN A C 1
ATOM 751 O O . ASN A 1 92 ? -13.577 -8.383 -0.657 1.00 96.88 92 ASN A O 1
ATOM 755 N N . GLY A 1 93 ? -11.368 -8.066 -0.890 1.00 97.50 93 GLY A N 1
ATOM 756 C CA . GLY A 1 93 ? -11.395 -6.638 -0.646 1.00 97.50 93 GLY A CA 1
ATOM 757 C C . GLY A 1 93 ? -11.649 -5.809 -1.888 1.00 97.50 93 GLY A C 1
ATOM 758 O O . GLY A 1 93 ? -11.255 -6.182 -2.990 1.00 97.50 93 GLY A O 1
ATOM 759 N N . ASN A 1 94 ? -12.209 -4.626 -1.691 1.00 97.25 94 ASN A N 1
ATOM 760 C CA . ASN A 1 94 ? -12.305 -3.600 -2.717 1.00 97.25 94 ASN A CA 1
ATOM 761 C C . ASN A 1 94 ? -11.876 -2.250 -2.132 1.00 97.25 94 ASN A C 1
ATOM 763 O O . ASN A 1 94 ? -12.199 -1.922 -0.989 1.00 97.25 94 ASN A O 1
ATOM 767 N N . PHE A 1 95 ? -11.148 -1.468 -2.918 1.00 95.44 95 PHE A N 1
ATOM 768 C CA . PHE A 1 95 ? -10.739 -0.113 -2.579 1.00 95.44 95 PHE A CA 1
ATOM 769 C C . PHE A 1 95 ? -11.178 0.843 -3.678 1.00 95.44 95 PHE A C 1
ATOM 771 O O . PHE A 1 95 ? -10.869 0.622 -4.847 1.00 95.44 95 PHE A O 1
ATOM 778 N N . LYS A 1 96 ? -11.878 1.908 -3.299 1.00 93.31 96 LYS A N 1
ATOM 779 C CA . LYS A 1 96 ? -12.319 2.961 -4.208 1.00 93.31 96 LYS A CA 1
ATOM 780 C C . LYS A 1 96 ? -11.752 4.298 -3.753 1.00 93.31 96 LYS A C 1
ATOM 782 O O . LYS A 1 96 ? -11.965 4.707 -2.614 1.00 93.31 96 LYS A O 1
ATOM 787 N N . LEU A 1 97 ? -11.071 4.988 -4.659 1.00 90.19 97 LEU A N 1
ATOM 788 C CA . LEU A 1 97 ? -10.698 6.389 -4.508 1.00 90.19 97 LEU A CA 1
ATOM 789 C C . LEU A 1 97 ? -11.514 7.205 -5.509 1.00 90.19 97 LEU A C 1
ATOM 791 O O . LEU A 1 97 ? -11.444 6.932 -6.704 1.00 90.19 97 LEU A O 1
ATOM 795 N N . SER A 1 98 ? -12.275 8.187 -5.037 1.00 88.31 98 SER A N 1
ATOM 796 C CA . SER A 1 98 ? -13.044 9.087 -5.901 1.00 88.31 98 SER A CA 1
ATOM 797 C C . SER A 1 98 ? -12.624 10.542 -5.692 1.00 88.31 98 SER A C 1
ATOM 799 O O . SER A 1 98 ? -12.296 10.939 -4.572 1.00 88.31 98 SER A O 1
ATOM 801 N N . ASP A 1 99 ? -12.615 11.339 -6.760 1.00 84.94 99 ASP A N 1
ATOM 802 C CA . ASP A 1 99 ? -12.513 12.799 -6.681 1.00 84.94 99 ASP A CA 1
ATOM 803 C C . ASP A 1 99 ? -13.847 13.420 -7.080 1.00 84.94 99 ASP A C 1
ATOM 805 O O . ASP A 1 99 ? -14.232 13.394 -8.249 1.00 84.94 99 ASP A O 1
ATOM 809 N N . MET A 1 100 ? -14.553 14.001 -6.106 1.00 80.62 100 MET A N 1
ATOM 810 C CA . MET A 1 100 ? -15.867 14.593 -6.356 1.00 80.62 100 MET A CA 1
ATOM 811 C C . MET A 1 100 ? -15.798 15.784 -7.323 1.00 80.62 100 MET A C 1
ATOM 813 O O . MET A 1 100 ? -16.779 16.048 -8.009 1.00 80.62 100 MET A O 1
ATOM 817 N N . ASN A 1 101 ? -14.641 16.451 -7.443 1.00 79.38 101 ASN A N 1
ATOM 818 C CA . ASN A 1 101 ? -14.480 17.614 -8.321 1.00 79.38 101 ASN A CA 1
ATOM 819 C C . ASN A 1 101 ? -14.379 17.233 -9.806 1.00 79.38 101 ASN A C 1
ATOM 821 O O . ASN A 1 101 ? -14.836 17.989 -10.663 1.00 79.38 101 ASN A O 1
ATOM 825 N N . SER A 1 102 ? -13.713 16.117 -10.127 1.00 81.12 102 SER A N 1
ATOM 826 C CA . SER A 1 102 ? -13.508 15.670 -11.515 1.00 81.12 102 SER A CA 1
ATOM 827 C C . SER A 1 102 ? -14.451 14.544 -11.933 1.00 81.12 102 SER A C 1
ATOM 829 O O . SER A 1 102 ? -14.638 14.327 -13.128 1.00 81.12 102 SER A O 1
ATOM 831 N N . GLY A 1 103 ? -15.059 13.846 -10.970 1.00 80.12 103 GLY A N 1
ATOM 832 C CA . GLY A 1 103 ? -15.812 12.618 -11.213 1.00 80.12 103 GLY A CA 1
ATOM 833 C C . GLY A 1 103 ? -14.916 11.411 -11.501 1.00 80.12 103 GLY A C 1
ATOM 834 O O . GLY A 1 103 ? -15.431 10.353 -11.857 1.00 80.12 103 GLY A O 1
ATOM 835 N N . ASP A 1 104 ? -13.594 11.554 -11.356 1.00 82.00 104 ASP A N 1
ATOM 836 C CA . ASP A 1 104 ? -12.659 10.457 -11.570 1.00 82.00 104 ASP A CA 1
ATOM 837 C C . ASP A 1 104 ? -12.780 9.432 -10.442 1.00 82.00 104 ASP A C 1
ATOM 839 O O . ASP A 1 104 ? -12.771 9.765 -9.252 1.00 82.00 104 ASP A O 1
ATOM 843 N N . GLU A 1 105 ? -12.831 8.161 -10.825 1.00 85.81 105 GLU A N 1
ATOM 844 C CA . GLU A 1 105 ? -12.873 7.040 -9.900 1.00 85.81 105 GLU A CA 1
ATOM 845 C C . GLU A 1 105 ? -11.745 6.063 -10.214 1.00 85.81 105 GLU A C 1
ATOM 847 O O . GLU A 1 105 ? -11.548 5.652 -11.354 1.00 85.81 105 GLU A O 1
ATOM 852 N N . ASN A 1 106 ? -11.017 5.661 -9.178 1.00 87.25 106 ASN A N 1
ATOM 853 C CA . ASN A 1 106 ? -10.030 4.599 -9.248 1.00 87.25 106 ASN A CA 1
ATOM 854 C C . ASN A 1 106 ? -10.503 3.447 -8.374 1.00 87.25 106 ASN A C 1
ATOM 856 O O . ASN A 1 106 ? -10.631 3.588 -7.154 1.00 87.25 106 ASN A O 1
ATOM 860 N N . LEU A 1 107 ? -10.756 2.306 -9.007 1.00 92.88 107 LEU A N 1
ATOM 861 C CA . LEU A 1 107 ? -11.215 1.099 -8.340 1.00 92.88 107 LEU A CA 1
ATOM 862 C C . LEU A 1 107 ? -10.110 0.040 -8.355 1.00 92.88 107 LEU A C 1
ATOM 864 O O . LEU A 1 107 ? -9.518 -0.262 -9.390 1.00 92.88 107 LEU A O 1
ATOM 868 N N . ILE A 1 108 ? -9.844 -0.536 -7.189 1.00 95.31 108 ILE A N 1
ATOM 869 C CA . ILE A 1 108 ? -8.974 -1.692 -7.012 1.00 95.31 108 ILE A CA 1
ATOM 870 C C . ILE A 1 108 ? -9.832 -2.807 -6.426 1.00 95.31 108 ILE A C 1
ATOM 872 O O . ILE A 1 108 ? -10.448 -2.639 -5.373 1.00 95.31 108 ILE A O 1
ATOM 876 N N . GLN A 1 109 ? -9.886 -3.939 -7.113 1.00 97.25 109 GLN A N 1
ATOM 877 C CA . GLN A 1 109 ? -10.794 -5.036 -6.797 1.00 97.25 109 GLN A CA 1
ATOM 878 C C . GLN A 1 109 ? -10.042 -6.300 -6.412 1.00 97.25 109 GLN A C 1
ATOM 880 O O . GLN A 1 109 ? -8.855 -6.456 -6.709 1.00 97.25 109 GLN A O 1
ATOM 885 N N . ASN A 1 110 ? -10.766 -7.232 -5.793 1.00 97.00 110 ASN A N 1
ATOM 886 C CA . ASN A 1 110 ? -10.265 -8.554 -5.415 1.00 97.00 110 ASN A CA 1
ATOM 887 C C . ASN A 1 110 ? -8.948 -8.473 -4.630 1.00 97.00 110 ASN A C 1
ATOM 889 O O . ASN A 1 110 ? -8.006 -9.227 -4.878 1.00 97.00 110 ASN A O 1
ATOM 893 N N . ILE A 1 111 ? -8.886 -7.516 -3.704 1.00 98.06 111 ILE A N 1
ATOM 894 C CA . ILE A 1 111 ? -7.725 -7.295 -2.859 1.00 98.06 111 ILE A CA 1
ATOM 895 C C . ILE A 1 111 ? -7.623 -8.458 -1.878 1.00 98.06 111 ILE A C 1
ATOM 897 O O . ILE A 1 111 ? -8.534 -8.723 -1.089 1.00 98.06 111 ILE A O 1
ATOM 901 N N . GLU A 1 112 ? -6.481 -9.123 -1.910 1.00 98.31 112 GLU A N 1
ATOM 902 C CA . GLU A 1 112 ? -6.086 -10.134 -0.943 1.00 98.31 112 GLU A CA 1
ATOM 903 C C . GLU A 1 112 ? -4.722 -9.743 -0.385 1.00 98.31 112 GLU A C 1
ATOM 905 O O . GLU A 1 112 ? -3.805 -9.447 -1.152 1.00 98.31 112 GLU A O 1
ATOM 910 N N . PHE A 1 113 ? -4.559 -9.748 0.937 1.00 98.00 113 PHE A N 1
ATOM 911 C CA . PHE A 1 113 ? -3.242 -9.530 1.530 1.00 98.00 113 PHE A CA 1
ATOM 912 C C . PHE A 1 113 ? -2.981 -10.388 2.758 1.00 98.00 113 PHE A C 1
ATOM 914 O O . PHE A 1 113 ? -3.888 -10.738 3.515 1.00 98.00 113 PHE A O 1
ATOM 921 N N . ILE A 1 114 ? -1.705 -10.699 2.958 1.00 98.44 114 ILE A N 1
ATOM 922 C CA . ILE A 1 114 ? -1.185 -11.462 4.081 1.00 98.44 114 ILE A CA 1
ATOM 923 C C . ILE A 1 114 ? 0.009 -10.707 4.655 1.00 98.44 114 ILE A C 1
ATOM 925 O O . ILE A 1 114 ? 1.021 -10.519 3.979 1.00 98.44 114 ILE A O 1
ATOM 929 N N . PHE A 1 115 ? -0.106 -10.303 5.916 1.00 98.50 115 PHE A N 1
ATOM 930 C CA . PHE A 1 115 ? 1.015 -9.804 6.701 1.00 98.50 115 PHE A CA 1
ATOM 931 C C . PHE A 1 115 ? 1.365 -10.814 7.788 1.00 98.50 115 PHE A C 1
ATOM 933 O O . PHE A 1 115 ? 0.507 -11.192 8.591 1.00 98.50 115 PHE A O 1
ATOM 940 N N . ASN A 1 116 ? 2.639 -11.188 7.871 1.00 98.06 116 ASN A N 1
ATOM 941 C CA . ASN A 1 116 ? 3.140 -11.985 8.991 1.00 98.06 116 ASN A CA 1
ATOM 942 C C . ASN A 1 116 ? 3.126 -11.162 10.278 1.00 98.06 116 ASN A C 1
ATOM 944 O O . ASN A 1 116 ? 2.744 -11.643 11.346 1.00 98.06 116 ASN A O 1
ATOM 948 N N . GLU A 1 117 ? 3.514 -9.894 10.164 1.00 97.62 117 GLU A N 1
ATOM 949 C CA . GLU A 1 117 ? 3.622 -8.982 11.288 1.00 97.62 117 GLU A CA 1
ATOM 950 C C . GLU A 1 117 ? 3.367 -7.541 10.845 1.00 97.62 117 GLU A C 1
ATOM 952 O O . GLU A 1 117 ? 3.833 -7.106 9.794 1.00 97.62 117 GLU A O 1
ATOM 957 N N . ILE A 1 118 ? 2.663 -6.788 11.686 1.00 97.75 118 ILE A N 1
ATOM 958 C CA . ILE A 1 118 ? 2.573 -5.332 11.641 1.00 97.75 118 ILE A CA 1
ATOM 959 C C . ILE A 1 118 ? 2.875 -4.811 13.042 1.00 97.75 118 ILE A C 1
ATOM 961 O O . ILE A 1 118 ? 2.277 -5.254 14.023 1.00 97.75 118 ILE A O 1
ATOM 965 N N . LYS A 1 119 ? 3.786 -3.848 13.145 1.00 96.44 119 LYS A N 1
ATOM 966 C CA . LYS A 1 119 ? 4.139 -3.141 14.376 1.00 96.44 119 LYS A CA 1
ATOM 967 C C . LYS A 1 119 ? 4.077 -1.645 14.131 1.00 96.44 119 LYS A C 1
ATOM 969 O O . LYS A 1 119 ? 4.870 -1.107 13.367 1.00 96.44 119 LYS A O 1
ATOM 974 N N . PHE A 1 120 ? 3.176 -0.972 14.831 1.00 93.44 120 PHE A N 1
ATOM 975 C CA . PHE A 1 120 ? 3.143 0.477 14.921 1.00 93.44 120 PHE A CA 1
ATOM 976 C C . PHE A 1 120 ? 3.598 0.910 16.311 1.00 93.44 120 PHE A C 1
ATOM 978 O O . PHE A 1 120 ? 3.035 0.469 17.315 1.00 93.44 120 PHE A O 1
ATOM 985 N N . LYS A 1 121 ? 4.621 1.761 16.378 1.00 90.25 121 LYS A N 1
ATOM 986 C CA . LYS A 1 121 ? 5.169 2.266 17.639 1.00 90.25 121 LYS A CA 1
ATOM 987 C C . LYS A 1 121 ? 5.864 3.599 17.432 1.00 90.25 121 LYS A C 1
ATOM 989 O O . LYS A 1 121 ? 6.735 3.709 16.577 1.00 90.25 121 LYS A O 1
ATOM 994 N N . ASN A 1 122 ? 5.540 4.590 18.265 1.00 83.88 122 ASN A N 1
ATOM 995 C CA . ASN A 1 122 ? 6.166 5.919 18.233 1.00 83.88 122 ASN A CA 1
ATOM 996 C C . ASN A 1 122 ? 6.168 6.558 16.826 1.00 83.88 122 ASN A C 1
ATOM 998 O O . ASN A 1 122 ? 7.191 7.078 16.400 1.00 83.88 122 ASN A O 1
ATOM 1002 N N . ASN A 1 123 ? 5.033 6.506 16.116 1.00 83.06 123 ASN A N 1
ATOM 1003 C CA . ASN A 1 123 ? 4.868 6.968 14.723 1.00 83.06 123 ASN A CA 1
ATOM 1004 C C . ASN A 1 123 ? 5.637 6.192 13.654 1.00 83.06 123 ASN A C 1
ATOM 1006 O O . ASN A 1 123 ? 5.612 6.590 12.493 1.00 83.06 123 ASN A O 1
ATOM 1010 N N . ASN A 1 124 ? 6.243 5.069 14.020 1.00 90.88 124 ASN A N 1
ATOM 1011 C CA . ASN A 1 124 ? 6.940 4.209 13.081 1.00 90.88 124 ASN A CA 1
ATOM 1012 C C . ASN A 1 124 ? 6.086 2.991 12.770 1.00 90.88 124 ASN A C 1
ATOM 1014 O O . ASN A 1 124 ? 5.422 2.462 13.665 1.00 90.88 124 ASN A O 1
ATOM 1018 N N . LEU A 1 125 ? 6.133 2.539 11.521 1.00 95.12 125 LEU A N 1
ATOM 1019 C CA . LEU A 1 125 ? 5.490 1.309 11.068 1.00 95.12 125 LEU A CA 1
ATOM 1020 C C . LEU A 1 125 ? 6.568 0.333 10.614 1.00 95.12 125 LEU A C 1
ATOM 1022 O O . LEU A 1 125 ? 7.461 0.708 9.864 1.00 95.12 125 LEU A O 1
ATOM 1026 N N . LEU A 1 126 ? 6.455 -0.919 11.028 1.00 97.75 126 LEU A N 1
ATOM 1027 C CA . LEU A 1 126 ? 7.150 -2.046 10.423 1.00 97.75 126 LEU A CA 1
ATOM 1028 C C . LEU A 1 126 ? 6.083 -3.049 10.006 1.00 97.75 126 LEU A C 1
ATOM 1030 O O . LEU A 1 126 ? 5.229 -3.394 10.823 1.00 97.75 126 LEU A O 1
ATOM 1034 N N . ALA A 1 127 ? 6.109 -3.501 8.762 1.00 98.31 127 ALA A N 1
ATOM 1035 C CA . ALA A 1 127 ? 5.164 -4.484 8.259 1.00 98.31 127 ALA A CA 1
ATOM 1036 C C . ALA A 1 127 ? 5.876 -5.499 7.362 1.00 98.31 127 ALA A C 1
ATOM 1038 O O . ALA A 1 127 ? 6.579 -5.125 6.426 1.00 98.31 127 ALA A O 1
ATOM 1039 N N . ASP A 1 128 ? 5.699 -6.783 7.653 1.00 98.50 128 ASP A N 1
ATOM 1040 C CA . ASP A 1 128 ? 6.199 -7.885 6.833 1.00 98.50 128 ASP A CA 1
ATOM 1041 C C . ASP A 1 128 ? 5.066 -8.387 5.938 1.00 98.50 128 ASP A C 1
ATOM 1043 O O . ASP A 1 128 ? 4.225 -9.184 6.367 1.00 98.50 128 ASP A O 1
ATOM 1047 N N . LEU A 1 129 ? 5.001 -7.839 4.722 1.00 98.62 129 LEU A N 1
ATOM 1048 C CA . LEU A 1 129 ? 3.994 -8.184 3.728 1.00 98.62 129 LEU A CA 1
ATOM 1049 C C . LEU A 1 129 ? 4.453 -9.420 2.954 1.00 98.62 129 LEU A C 1
ATOM 1051 O O . LEU A 1 129 ? 5.328 -9.342 2.086 1.00 98.62 129 LEU A O 1
ATOM 1055 N N . GLU A 1 130 ? 3.827 -10.553 3.253 1.00 98.19 130 GLU A N 1
ATOM 1056 C CA . GLU A 1 130 ? 4.095 -11.826 2.588 1.00 98.19 130 GLU A CA 1
ATOM 1057 C C . GLU A 1 130 ? 3.454 -11.882 1.201 1.00 98.19 130 GLU A C 1
ATOM 1059 O O . GLU A 1 130 ? 4.007 -12.501 0.289 1.00 98.19 130 GLU A O 1
ATOM 1064 N N . GLN A 1 131 ? 2.281 -11.270 1.044 1.00 98.00 131 GLN A N 1
ATOM 1065 C CA . GLN A 1 131 ? 1.544 -11.270 -0.210 1.00 98.00 131 GLN A CA 1
ATOM 1066 C C . GLN A 1 131 ? 0.527 -10.132 -0.237 1.00 98.00 131 GLN A C 1
ATOM 1068 O O . GLN A 1 131 ? -0.224 -9.948 0.713 1.00 98.00 131 GLN A O 1
ATOM 1073 N N . LEU A 1 132 ? 0.459 -9.429 -1.359 1.00 98.31 132 LEU A N 1
ATOM 1074 C CA . LEU A 1 132 ? -0.647 -8.579 -1.779 1.00 98.31 132 LEU A CA 1
ATOM 1075 C C . LEU A 1 132 ? -0.996 -8.952 -3.220 1.00 98.31 132 LEU A C 1
ATOM 1077 O O . LEU A 1 132 ? -0.107 -9.076 -4.058 1.00 98.31 132 LEU A O 1
ATOM 1081 N N . LYS A 1 133 ? -2.278 -9.123 -3.502 1.00 98.12 133 LYS A N 1
ATOM 1082 C CA . LYS A 1 133 ? -2.829 -9.390 -4.828 1.00 98.12 133 LYS A CA 1
ATOM 1083 C C . LYS A 1 133 ? -4.025 -8.477 -5.031 1.00 98.12 133 LYS A C 1
ATOM 1085 O O . LYS A 1 133 ? -4.780 -8.260 -4.085 1.00 98.12 133 LYS A O 1
ATOM 1090 N N . PHE A 1 134 ? -4.188 -7.950 -6.236 1.00 97.56 134 PHE A N 1
ATOM 1091 C CA . PHE A 1 134 ? -5.359 -7.162 -6.602 1.00 97.56 134 PHE A CA 1
ATOM 1092 C C . PHE A 1 134 ? -5.502 -7.034 -8.118 1.00 97.56 134 PHE A C 1
ATOM 1094 O O . PHE A 1 134 ? -4.566 -7.292 -8.876 1.00 97.56 134 PHE A O 1
ATOM 1101 N N . LEU A 1 135 ? -6.678 -6.582 -8.539 1.00 95.44 135 LEU A N 1
ATOM 1102 C CA . LEU A 1 135 ? -6.987 -6.208 -9.912 1.00 95.44 135 LEU A CA 1
ATOM 1103 C C . LEU A 1 135 ? -7.238 -4.704 -9.999 1.00 95.44 135 LEU A C 1
ATOM 1105 O O . LEU A 1 135 ? -7.921 -4.131 -9.148 1.00 95.44 135 LEU A O 1
ATOM 1109 N N . ASN A 1 136 ? -6.694 -4.079 -11.032 1.00 92.62 136 ASN A N 1
ATOM 1110 C CA . ASN A 1 136 ? -6.962 -2.698 -11.400 1.00 92.62 136 ASN A CA 1
ATOM 1111 C C . ASN A 1 136 ? -6.811 -2.569 -12.919 1.00 92.62 136 ASN A C 1
ATOM 1113 O O . ASN A 1 136 ? -5.990 -3.263 -13.518 1.00 92.62 136 ASN A O 1
ATOM 1117 N N . ASP A 1 137 ? -7.563 -1.657 -13.528 1.00 87.75 137 ASP A N 1
ATOM 1118 C CA . ASP A 1 137 ? -7.585 -1.473 -14.984 1.00 87.75 137 ASP A CA 1
ATOM 1119 C C . ASP A 1 137 ? -6.193 -1.210 -15.585 1.00 87.75 137 ASP A C 1
ATOM 1121 O O . ASP A 1 137 ? -5.910 -1.607 -16.718 1.00 87.75 137 ASP A O 1
ATOM 1125 N N . LEU A 1 138 ? -5.296 -0.585 -14.817 1.00 86.94 138 LEU A N 1
ATOM 1126 C CA . LEU A 1 138 ? -3.934 -0.275 -15.246 1.00 86.94 138 LEU A CA 1
ATOM 1127 C C . LEU A 1 138 ? -2.948 -1.412 -14.957 1.00 86.94 138 LEU A C 1
ATOM 1129 O O . LEU A 1 138 ? -2.014 -1.625 -15.731 1.00 86.94 138 LEU A O 1
ATOM 1133 N N . LEU A 1 139 ? -3.130 -2.137 -13.849 1.00 89.81 139 LEU A N 1
ATOM 1134 C CA . LEU A 1 139 ? -2.170 -3.129 -13.370 1.00 89.81 139 LEU A CA 1
ATOM 1135 C C . LEU A 1 139 ? -2.851 -4.253 -12.583 1.00 89.81 139 LEU A C 1
ATOM 1137 O O . LEU A 1 139 ? -3.466 -4.020 -11.543 1.00 89.81 139 LEU A O 1
ATOM 1141 N N . ASN A 1 140 ? -2.636 -5.490 -13.028 1.00 94.00 140 ASN A N 1
ATOM 1142 C CA . ASN A 1 140 ? -3.055 -6.685 -12.302 1.00 94.00 140 ASN A CA 1
ATOM 1143 C C . ASN A 1 140 ? -1.866 -7.254 -11.538 1.00 94.00 140 ASN A C 1
ATOM 1145 O O . ASN A 1 140 ? -0.912 -7.755 -12.134 1.00 94.00 140 ASN A O 1
ATOM 1149 N N . VAL A 1 141 ? -1.930 -7.178 -10.214 1.00 96.50 141 VAL A N 1
ATOM 1150 C CA . VAL A 1 141 ? -0.863 -7.657 -9.340 1.00 96.50 141 VAL A CA 1
ATOM 1151 C C . VAL A 1 141 ? -1.206 -9.060 -8.879 1.00 96.50 141 VAL A C 1
ATOM 1153 O O . VAL A 1 141 ? -2.121 -9.258 -8.081 1.00 96.50 141 VAL A O 1
ATOM 1156 N N . GLU A 1 142 ? -0.446 -10.037 -9.366 1.00 97.19 142 GLU A N 1
ATOM 1157 C CA . GLU A 1 142 ? -0.568 -11.430 -8.936 1.00 97.19 142 GLU A CA 1
ATOM 1158 C C . GLU A 1 142 ? 0.044 -11.618 -7.552 1.00 97.19 142 GLU A C 1
ATOM 1160 O O . GLU A 1 142 ? -0.475 -12.367 -6.722 1.00 97.19 142 GLU A O 1
ATOM 1165 N N . THR A 1 143 ? 1.164 -10.939 -7.295 1.00 97.12 143 THR A N 1
ATOM 1166 C CA . THR A 1 143 ? 1.845 -10.967 -6.006 1.00 97.12 143 THR A CA 1
ATOM 1167 C C . THR A 1 143 ? 2.734 -9.744 -5.835 1.00 97.12 143 THR A C 1
ATOM 1169 O O . THR A 1 143 ? 3.608 -9.474 -6.648 1.00 97.12 143 THR A O 1
ATOM 1172 N N . PHE A 1 144 ? 2.571 -9.050 -4.717 1.00 98.19 144 PHE A N 1
ATOM 1173 C CA . PHE A 1 144 ? 3.508 -8.061 -4.206 1.00 98.19 144 PHE A CA 1
ATOM 1174 C C . PHE A 1 144 ? 3.956 -8.457 -2.796 1.00 98.19 144 PHE A C 1
ATOM 1176 O O . PHE A 1 144 ? 3.126 -8.768 -1.941 1.00 98.19 144 PHE A O 1
ATOM 1183 N N . LYS A 1 145 ? 5.268 -8.470 -2.553 1.00 98.44 145 LYS A N 1
ATOM 1184 C CA . LYS A 1 145 ? 5.888 -8.810 -1.264 1.00 98.44 145 LYS A CA 1
ATOM 1185 C C . LYS A 1 145 ? 6.935 -7.770 -0.911 1.00 98.44 145 LYS A C 1
ATOM 1187 O O . LYS A 1 145 ? 7.687 -7.340 -1.786 1.00 98.44 145 LYS A O 1
ATOM 1192 N N . SER A 1 146 ? 7.011 -7.380 0.357 1.00 98.56 146 SER A N 1
ATOM 1193 C CA . SER A 1 146 ? 8.074 -6.500 0.845 1.00 98.56 146 SER A CA 1
ATOM 1194 C C . SER A 1 146 ? 8.082 -6.422 2.369 1.00 98.56 146 SER A C 1
ATOM 1196 O O . SER A 1 146 ? 7.042 -6.517 3.018 1.00 98.56 146 SER A O 1
ATOM 1198 N N . LYS A 1 147 ? 9.252 -6.140 2.943 1.00 98.50 147 LYS A N 1
ATOM 1199 C CA . LYS A 1 147 ? 9.334 -5.571 4.289 1.00 98.50 147 LYS A CA 1
ATOM 1200 C C . LYS A 1 147 ? 9.198 -4.059 4.179 1.00 98.50 147 LYS A C 1
ATOM 1202 O O . LYS A 1 147 ? 10.071 -3.400 3.612 1.00 98.50 147 LYS A O 1
ATOM 1207 N N . ILE A 1 148 ? 8.102 -3.537 4.710 1.00 98.38 148 ILE A N 1
ATOM 1208 C CA . ILE A 1 148 ? 7.737 -2.128 4.649 1.00 98.38 148 ILE A CA 1
ATOM 1209 C C . ILE A 1 148 ? 8.116 -1.468 5.970 1.00 98.38 148 ILE A C 1
ATOM 1211 O O . ILE A 1 148 ? 7.718 -1.928 7.040 1.00 98.38 148 ILE A O 1
ATOM 1215 N N . GLU A 1 149 ? 8.859 -0.371 5.899 1.00 97.88 149 GLU A N 1
ATOM 1216 C CA . GLU A 1 149 ? 9.225 0.429 7.066 1.00 97.88 149 GLU A CA 1
ATOM 1217 C C . GLU A 1 149 ? 8.802 1.878 6.843 1.00 97.88 149 GLU A C 1
ATOM 1219 O O . GLU A 1 149 ? 9.107 2.456 5.807 1.00 97.88 149 GLU A O 1
ATOM 1224 N N . TYR A 1 150 ? 8.116 2.481 7.807 1.00 94.94 150 TYR A N 1
ATOM 1225 C CA . TYR A 1 150 ? 7.840 3.912 7.821 1.00 94.94 150 TYR A CA 1
ATOM 1226 C C . TYR A 1 150 ? 8.543 4.542 9.014 1.00 94.94 150 TYR A C 1
ATOM 1228 O O . TYR A 1 150 ? 8.249 4.196 10.161 1.00 94.94 150 TYR A O 1
ATOM 1236 N N . PHE A 1 151 ? 9.463 5.460 8.737 1.00 92.69 151 PHE A N 1
ATOM 1237 C CA . PHE A 1 151 ? 10.215 6.214 9.735 1.00 92.69 151 PHE A CA 1
ATOM 1238 C C . PHE A 1 151 ? 10.541 7.597 9.171 1.00 92.69 151 PHE A C 1
ATOM 1240 O O . PHE A 1 151 ? 10.898 7.704 8.000 1.00 92.69 151 PHE A O 1
ATOM 1247 N N . ASP A 1 152 ? 10.396 8.651 9.979 1.00 88.75 152 ASP A N 1
ATOM 1248 C CA . ASP A 1 152 ? 10.737 10.034 9.606 1.00 88.75 152 ASP A CA 1
ATOM 1249 C C . ASP A 1 152 ? 10.215 10.467 8.221 1.00 88.75 152 ASP A C 1
ATOM 1251 O O . ASP A 1 152 ? 10.931 11.055 7.414 1.00 88.75 152 ASP A O 1
ATOM 1255 N N . LYS A 1 153 ? 8.931 10.181 7.951 1.00 87.94 153 LYS A N 1
ATOM 1256 C CA . LYS A 1 153 ? 8.245 10.489 6.680 1.00 87.94 153 LYS A CA 1
ATOM 1257 C C . LYS A 1 153 ? 8.824 9.781 5.447 1.00 87.94 153 LYS A C 1
ATOM 1259 O O . LYS A 1 153 ? 8.578 10.211 4.323 1.00 87.94 153 LYS A O 1
ATOM 1264 N N . VAL A 1 154 ? 9.563 8.693 5.631 1.00 92.50 154 VAL A N 1
ATOM 1265 C CA . VAL A 1 154 ? 10.066 7.855 4.540 1.00 92.50 154 VAL A CA 1
ATOM 1266 C C . VAL A 1 154 ? 9.431 6.479 4.638 1.00 92.50 154 VAL A C 1
ATOM 1268 O O . VAL A 1 154 ? 9.512 5.834 5.680 1.00 92.50 154 VAL A O 1
ATOM 1271 N N . ILE A 1 155 ? 8.821 6.027 3.544 1.00 95.31 155 ILE A N 1
ATOM 1272 C CA . ILE A 1 155 ? 8.378 4.644 3.360 1.00 95.31 155 ILE A CA 1
ATOM 1273 C C . ILE A 1 155 ? 9.502 3.897 2.648 1.00 95.31 155 ILE A C 1
ATOM 1275 O O . ILE A 1 155 ? 9.870 4.261 1.537 1.00 95.31 155 ILE A O 1
ATOM 1279 N N . GLN A 1 156 ? 10.050 2.861 3.266 1.00 97.75 156 GLN A N 1
ATOM 1280 C CA . GLN A 1 156 ? 11.053 1.982 2.680 1.00 97.75 156 GLN A CA 1
ATOM 1281 C C . GLN A 1 156 ? 10.426 0.638 2.330 1.00 97.75 156 GLN A C 1
ATOM 1283 O O . GLN A 1 156 ? 9.713 0.050 3.137 1.00 97.75 156 GLN A O 1
ATOM 1288 N N . PHE A 1 157 ? 10.759 0.137 1.149 1.00 98.06 157 PHE A N 1
ATOM 1289 C CA . PHE A 1 157 ? 10.443 -1.198 0.668 1.00 98.06 157 PHE A CA 1
ATOM 1290 C C . PHE A 1 157 ? 11.745 -1.982 0.587 1.00 98.06 157 PHE A C 1
ATOM 1292 O O . PHE A 1 157 ? 12.604 -1.694 -0.251 1.00 98.06 157 PHE A O 1
ATOM 1299 N N . LYS A 1 158 ? 11.912 -2.966 1.465 1.00 97.81 158 LYS A N 1
ATOM 1300 C CA . LYS A 1 158 ? 13.058 -3.877 1.446 1.00 97.81 158 LYS A CA 1
ATOM 1301 C C . LYS A 1 158 ? 12.642 -5.204 0.836 1.00 97.81 158 LYS A C 1
ATOM 1303 O O . LYS A 1 158 ? 11.549 -5.696 1.122 1.00 97.81 158 LYS A O 1
ATOM 1308 N N . GLN A 1 159 ? 13.528 -5.783 0.027 1.00 96.81 159 GLN A N 1
ATOM 1309 C CA . GLN A 1 159 ? 13.288 -7.059 -0.657 1.00 96.81 159 GLN A CA 1
ATOM 1310 C C . GLN A 1 159 ? 11.950 -7.045 -1.414 1.00 96.81 159 GLN A C 1
ATOM 1312 O O . GLN A 1 159 ? 11.158 -7.979 -1.314 1.00 96.81 159 GLN A O 1
ATOM 1317 N N . LEU A 1 160 ? 11.684 -5.938 -2.109 1.00 98.06 160 LEU A N 1
ATOM 1318 C CA . LEU A 1 160 ? 10.507 -5.774 -2.944 1.00 98.06 160 LEU A CA 1
ATOM 1319 C C . LEU A 1 160 ? 10.496 -6.880 -3.997 1.00 98.06 160 LEU A C 1
ATOM 1321 O O . LEU A 1 160 ? 11.507 -7.102 -4.662 1.00 98.06 160 LEU A O 1
ATOM 1325 N N . ASN A 1 161 ? 9.352 -7.538 -4.137 1.00 98.12 161 ASN A N 1
ATOM 1326 C CA . ASN A 1 161 ? 9.047 -8.453 -5.223 1.00 98.12 161 ASN A CA 1
ATOM 1327 C C . ASN A 1 161 ? 7.636 -8.150 -5.726 1.00 98.12 161 ASN A C 1
ATOM 1329 O O . ASN A 1 161 ? 6.672 -8.366 -4.994 1.00 98.12 161 ASN A O 1
ATOM 1333 N N . LEU A 1 162 ? 7.533 -7.628 -6.943 1.00 97.31 162 LEU A N 1
ATOM 1334 C CA . LEU A 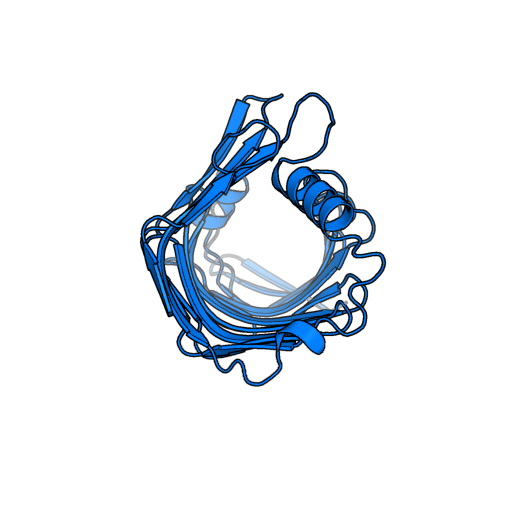1 162 ? 6.283 -7.385 -7.649 1.00 97.31 162 LEU A CA 1
ATOM 1335 C C . LEU A 1 162 ? 6.212 -8.311 -8.859 1.00 97.31 162 LEU A C 1
ATOM 1337 O O . LEU A 1 162 ? 7.080 -8.259 -9.727 1.00 97.31 162 LEU A O 1
ATOM 1341 N N . LEU A 1 163 ? 5.150 -9.101 -8.932 1.00 97.31 163 LEU A N 1
ATOM 1342 C CA . LEU A 1 163 ? 4.839 -9.995 -10.032 1.00 97.31 163 LEU A CA 1
ATOM 1343 C C . LEU A 1 163 ? 3.458 -9.657 -10.592 1.00 97.31 163 LEU A C 1
ATOM 1345 O O . LEU A 1 163 ? 2.467 -9.559 -9.857 1.00 97.31 163 LEU A O 1
ATOM 1349 N N . THR A 1 164 ? 3.417 -9.522 -11.907 1.00 95.69 164 THR A N 1
ATOM 1350 C CA . THR A 1 164 ? 2.204 -9.475 -12.720 1.00 95.69 164 THR A CA 1
ATOM 1351 C C . THR A 1 164 ? 2.252 -10.619 -13.732 1.00 95.69 164 THR A C 1
ATOM 1353 O O . THR A 1 164 ? 3.236 -11.361 -13.798 1.00 95.69 164 THR A O 1
ATOM 1356 N N . SER A 1 165 ? 1.221 -10.746 -14.567 1.00 90.88 165 SER A N 1
ATOM 1357 C CA . SER A 1 165 ? 1.208 -11.753 -15.631 1.00 90.88 165 SER A CA 1
ATOM 1358 C C . SER A 1 165 ? 2.298 -11.531 -16.689 1.00 90.88 165 SER A C 1
ATOM 1360 O O . SER A 1 165 ? 2.669 -12.466 -17.399 1.00 90.88 165 SER A O 1
ATOM 1362 N N . GLU A 1 166 ? 2.816 -10.305 -16.822 1.00 90.88 166 GLU A N 1
ATOM 1363 C CA . GLU A 1 166 ? 3.753 -9.941 -17.893 1.00 90.88 166 GLU A CA 1
ATOM 1364 C C . GLU A 1 166 ? 5.092 -9.376 -17.387 1.00 90.88 166 GLU A C 1
ATOM 1366 O O . GLU A 1 166 ? 6.095 -9.426 -18.111 1.00 90.88 166 GLU A O 1
ATOM 1371 N N . SER A 1 167 ? 5.144 -8.920 -16.135 1.00 93.31 167 SER A N 1
ATOM 1372 C CA . SER A 1 167 ? 6.284 -8.216 -15.552 1.00 93.31 167 SER A CA 1
ATOM 1373 C C . SER A 1 167 ? 6.705 -8.784 -14.203 1.00 93.31 167 SER A C 1
ATOM 1375 O O . SER A 1 167 ? 5.934 -9.395 -13.466 1.00 93.31 167 SER A O 1
ATOM 1377 N N . HIS A 1 168 ? 7.973 -8.567 -13.871 1.00 96.19 168 HIS A N 1
ATOM 1378 C CA . HIS A 1 168 ? 8.563 -8.977 -12.607 1.00 96.19 168 HIS A CA 1
ATOM 1379 C C . HIS A 1 168 ? 9.617 -7.961 -12.172 1.00 96.19 168 HIS A C 1
ATOM 1381 O O . HIS A 1 168 ? 10.566 -7.691 -12.909 1.00 96.19 168 HIS A O 1
ATOM 1387 N N . ILE A 1 169 ? 9.458 -7.399 -10.977 1.00 96.19 169 ILE A N 1
ATOM 1388 C CA . ILE A 1 169 ? 10.361 -6.394 -10.419 1.00 96.19 169 ILE A CA 1
ATOM 1389 C C . ILE A 1 169 ? 10.848 -6.863 -9.052 1.00 96.19 169 ILE A C 1
ATOM 1391 O O . ILE A 1 169 ? 10.049 -7.094 -8.147 1.00 96.19 169 ILE A O 1
ATOM 1395 N N . LEU A 1 170 ? 12.166 -6.942 -8.894 1.00 97.50 170 LEU A N 1
ATOM 1396 C CA . LEU A 1 170 ? 12.850 -7.163 -7.630 1.00 97.50 170 LEU A CA 1
ATOM 1397 C C . LEU A 1 170 ? 13.708 -5.950 -7.276 1.00 97.50 170 LEU A C 1
ATOM 1399 O O . LEU A 1 170 ? 14.317 -5.324 -8.149 1.00 97.50 170 LEU A O 1
ATOM 1403 N N . GLY A 1 171 ? 13.802 -5.637 -5.985 1.00 97.31 171 GLY A N 1
ATOM 1404 C CA . GLY A 1 171 ? 14.756 -4.636 -5.524 1.00 97.31 171 GLY A CA 1
ATOM 1405 C C . GLY A 1 171 ? 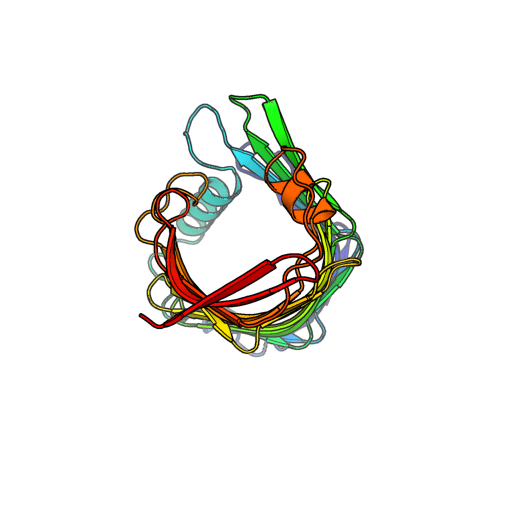14.472 -4.060 -4.151 1.00 97.31 171 GLY A C 1
ATOM 1406 O O . GLY A 1 171 ? 13.914 -4.707 -3.268 1.00 97.31 171 GLY A O 1
ATOM 1407 N N . ASN A 1 172 ? 14.895 -2.814 -3.972 1.00 97.88 172 ASN A N 1
ATOM 1408 C CA . ASN A 1 172 ? 14.578 -2.005 -2.807 1.00 97.88 172 ASN A CA 1
ATOM 1409 C C . ASN A 1 172 ? 14.153 -0.609 -3.260 1.00 97.88 172 ASN A C 1
ATOM 1411 O O . ASN A 1 172 ? 14.597 -0.120 -4.302 1.00 97.88 172 ASN A O 1
ATOM 1415 N N . GLY A 1 173 ? 13.325 0.042 -2.457 1.00 96.44 173 GLY A N 1
ATOM 1416 C CA . GLY A 1 173 ? 12.803 1.365 -2.753 1.00 96.44 173 GLY A CA 1
ATOM 1417 C C . GLY A 1 173 ? 12.621 2.201 -1.506 1.00 96.44 173 GLY A C 1
ATOM 1418 O O . GLY A 1 173 ? 12.460 1.676 -0.407 1.00 96.44 173 GLY A O 1
ATOM 1419 N N . ALA A 1 174 ? 12.622 3.509 -1.684 1.00 96.12 174 ALA A N 1
ATOM 1420 C CA . ALA A 1 174 ? 12.217 4.461 -0.678 1.00 96.12 174 ALA A CA 1
ATOM 1421 C C . ALA A 1 174 ? 11.371 5.557 -1.324 1.00 96.12 174 ALA A C 1
ATOM 1423 O O . ALA A 1 174 ? 11.661 6.012 -2.432 1.00 96.12 174 ALA A O 1
ATOM 1424 N N . ILE A 1 175 ? 10.335 5.975 -0.608 1.00 93.62 175 ILE A N 1
ATOM 1425 C CA . ILE A 1 175 ? 9.472 7.096 -0.951 1.00 93.62 175 ILE A CA 1
ATOM 1426 C C . ILE A 1 175 ? 9.520 8.072 0.222 1.00 93.62 175 ILE A C 1
ATOM 1428 O O . ILE A 1 175 ? 9.017 7.775 1.305 1.00 93.62 175 ILE A O 1
ATOM 1432 N N . GLY A 1 176 ? 10.163 9.218 0.024 1.00 91.44 176 GLY A N 1
ATOM 1433 C CA . GLY A 1 176 ? 10.148 10.332 0.965 1.00 91.44 176 GLY A CA 1
ATOM 1434 C C . GLY A 1 176 ? 8.916 11.209 0.758 1.00 91.44 176 GLY A C 1
ATOM 1435 O O . GLY A 1 176 ? 8.582 11.540 -0.378 1.00 91.44 176 GLY A O 1
ATOM 1436 N N . LEU A 1 177 ? 8.269 11.599 1.856 1.00 84.62 177 LEU A N 1
ATOM 1437 C CA . LEU A 1 177 ? 7.079 12.450 1.875 1.00 84.62 177 LEU A CA 1
ATOM 1438 C C . LEU A 1 177 ? 7.469 13.846 2.390 1.00 84.62 177 LEU A C 1
ATOM 1440 O O . LEU A 1 177 ? 7.712 14.021 3.589 1.00 84.62 177 LEU A O 1
ATOM 1444 N N . THR A 1 178 ? 7.564 14.849 1.509 1.00 71.31 178 THR A N 1
ATOM 1445 C CA . THR A 1 178 ? 7.932 16.218 1.924 1.00 71.31 178 THR A CA 1
ATOM 1446 C C . THR A 1 178 ? 6.721 17.039 2.364 1.00 71.31 178 THR A C 1
ATOM 1448 O O . THR A 1 178 ? 6.781 17.711 3.395 1.00 71.31 178 THR A O 1
ATOM 1451 N N . GLU A 1 179 ? 5.607 16.928 1.639 1.00 63.94 179 GLU A N 1
ATOM 1452 C CA . GLU A 1 179 ? 4.333 17.599 1.914 1.00 63.94 179 GLU A CA 1
ATOM 1453 C C . GLU A 1 179 ? 3.182 16.613 1.684 1.00 63.94 179 GLU A C 1
ATOM 1455 O O . GLU A 1 179 ? 3.219 15.825 0.745 1.00 63.94 179 GLU A O 1
ATOM 1460 N N . PHE A 1 180 ? 2.171 16.632 2.553 1.00 54.28 180 PHE A N 1
ATOM 1461 C CA . PHE A 1 180 ? 0.910 15.944 2.291 1.00 54.28 180 PHE A CA 1
ATOM 1462 C C . PHE A 1 180 ? -0.025 16.964 1.642 1.00 54.28 180 PHE A C 1
ATOM 1464 O O . PHE A 1 180 ? -0.624 17.773 2.349 1.00 54.28 180 PHE A O 1
ATOM 1471 N N . ASP A 1 181 ? -0.134 16.960 0.313 1.00 54.88 181 ASP A N 1
ATOM 1472 C CA . ASP A 1 181 ? -1.363 17.461 -0.303 1.00 54.88 181 ASP A CA 1
ATOM 1473 C C . ASP A 1 181 ? -2.478 16.415 -0.121 1.00 54.88 181 ASP A C 1
ATOM 1475 O O . ASP A 1 181 ? -2.225 15.283 0.300 1.00 54.88 181 ASP A O 1
ATOM 1479 N N . SER A 1 182 ? -3.735 16.778 -0.375 1.00 48.34 182 SER A N 1
ATOM 1480 C CA . SER A 1 182 ? -4.890 15.924 -0.055 1.00 48.34 182 SER A CA 1
ATOM 1481 C C . SER A 1 182 ? -4.957 14.591 -0.811 1.00 48.34 182 SER A C 1
ATOM 1483 O O . SER A 1 182 ? -5.797 13.752 -0.478 1.00 48.34 182 SER A O 1
ATOM 1485 N N . ILE A 1 183 ? -4.055 14.374 -1.775 1.00 51.28 183 ILE A N 1
ATOM 1486 C CA . ILE A 1 183 ? -3.929 13.154 -2.589 1.00 51.28 183 ILE A CA 1
ATOM 1487 C C . ILE A 1 183 ? -2.549 12.488 -2.404 1.00 51.28 183 ILE A C 1
ATOM 1489 O O . ILE A 1 183 ? -2.350 11.349 -2.810 1.00 51.28 183 ILE A O 1
ATOM 1493 N N . GLY A 1 184 ? -1.596 13.164 -1.756 1.00 52.81 184 GLY A N 1
ATOM 1494 C CA . GLY A 1 184 ? -0.290 12.637 -1.368 1.00 52.81 184 GLY A CA 1
ATOM 1495 C C . GLY A 1 184 ? 0.687 12.386 -2.518 1.00 52.81 184 GLY A C 1
ATOM 1496 O O . GLY A 1 184 ? 1.637 11.635 -2.318 1.00 52.81 184 GLY A O 1
ATOM 1497 N N . LEU A 1 185 ? 0.471 12.958 -3.711 1.00 56.69 185 LEU A N 1
ATOM 1498 C CA . LEU A 1 185 ? 1.332 12.709 -4.882 1.00 56.69 185 LEU A CA 1
ATOM 1499 C C . LEU A 1 185 ? 2.315 13.851 -5.172 1.00 56.69 185 LEU A C 1
ATOM 1501 O O . LEU A 1 185 ? 3.406 13.601 -5.696 1.00 56.69 185 LEU A O 1
ATOM 1505 N N . LYS A 1 186 ? 1.982 15.102 -4.823 1.00 61.44 186 LYS A N 1
ATOM 1506 C CA . LYS A 1 186 ? 2.955 16.202 -4.896 1.00 61.44 186 LYS A CA 1
ATOM 1507 C C . LYS A 1 186 ? 3.918 16.104 -3.716 1.00 61.44 186 LYS A C 1
ATOM 1509 O O . LYS A 1 186 ? 3.504 15.890 -2.586 1.00 61.44 186 LYS A O 1
ATOM 1514 N N . GLY A 1 187 ? 5.215 16.265 -3.982 1.00 71.00 187 GLY A N 1
ATOM 1515 C CA . GLY A 1 187 ? 6.247 16.173 -2.941 1.00 71.00 187 GLY A CA 1
ATOM 1516 C C . GLY A 1 187 ? 6.714 14.747 -2.622 1.00 71.00 187 GLY A C 1
ATOM 1517 O O . GLY A 1 187 ? 7.358 14.527 -1.595 1.00 71.00 187 GLY A O 1
ATOM 1518 N N . LEU A 1 188 ? 6.425 13.776 -3.495 1.00 84.88 188 LEU A N 1
ATOM 1519 C CA . LEU A 1 188 ? 7.021 12.445 -3.409 1.00 84.88 188 LEU A CA 1
ATOM 1520 C C . LEU A 1 188 ? 8.439 12.452 -3.978 1.00 84.88 188 LEU A C 1
ATOM 1522 O O . LEU A 1 188 ? 8.648 12.776 -5.150 1.00 84.88 188 LEU A O 1
ATOM 1526 N N . ASN A 1 189 ? 9.406 12.058 -3.152 1.00 90.00 189 ASN A N 1
ATOM 1527 C CA . ASN A 1 189 ? 10.761 11.756 -3.596 1.00 90.00 189 ASN A CA 1
ATOM 1528 C C . ASN A 1 189 ? 10.944 10.240 -3.677 1.00 90.00 189 ASN A C 1
ATOM 1530 O O . ASN A 1 189 ? 10.844 9.545 -2.670 1.00 90.00 189 ASN A O 1
ATOM 1534 N N . LEU A 1 190 ? 11.203 9.735 -4.872 1.00 92.75 190 LEU A N 1
ATOM 1535 C CA . LEU A 1 190 ? 11.424 8.329 -5.157 1.00 92.75 190 LEU A CA 1
ATOM 1536 C C . LEU A 1 190 ? 12.927 8.051 -5.157 1.00 92.75 190 LEU A C 1
ATOM 1538 O O . LEU A 1 190 ? 13.707 8.827 -5.706 1.00 92.75 190 LEU A O 1
ATOM 1542 N N . ASN A 1 191 ? 13.333 6.922 -4.589 1.00 95.06 191 ASN A N 1
ATOM 1543 C CA . ASN A 1 191 ? 14.686 6.391 -4.706 1.00 95.06 191 ASN A CA 1
ATOM 1544 C C . ASN A 1 191 ? 14.618 4.867 -4.743 1.00 95.06 191 ASN A C 1
ATOM 1546 O O . ASN A 1 191 ? 14.340 4.230 -3.729 1.00 95.06 191 ASN A O 1
ATOM 1550 N N . PHE A 1 192 ? 14.855 4.285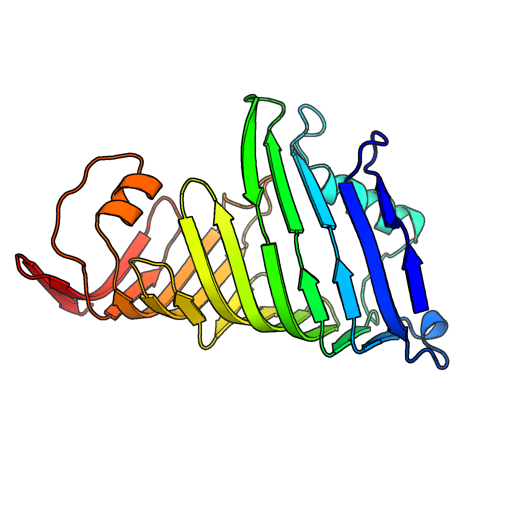 -5.911 1.00 96.06 192 PHE A N 1
ATOM 1551 C CA . PHE A 1 192 ? 14.739 2.851 -6.130 1.00 96.06 192 PHE A CA 1
ATOM 1552 C C . PHE A 1 192 ? 16.029 2.282 -6.696 1.00 96.06 192 PHE A C 1
ATOM 1554 O O . PHE A 1 192 ? 16.693 2.880 -7.542 1.00 96.06 192 PHE A O 1
ATOM 1561 N N . ASN A 1 193 ? 16.356 1.088 -6.218 1.00 96.19 193 ASN A 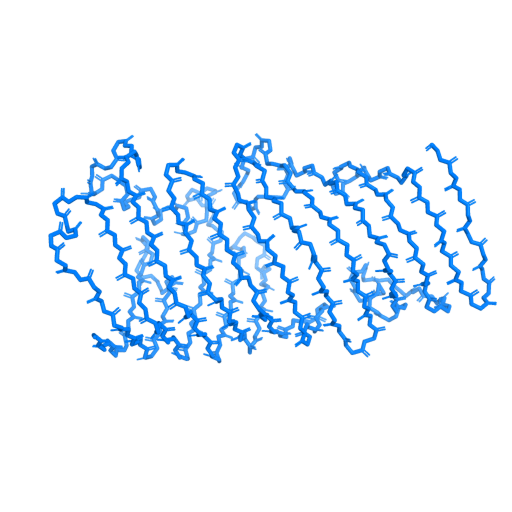N 1
ATOM 1562 C CA . ASN A 1 193 ? 17.411 0.240 -6.738 1.00 96.19 193 ASN A CA 1
ATOM 1563 C C . ASN A 1 193 ? 16.800 -1.127 -7.048 1.00 96.19 193 ASN A C 1
ATOM 1565 O O . ASN A 1 193 ? 16.601 -1.951 -6.149 1.00 96.19 193 ASN A O 1
ATOM 1569 N N . LEU A 1 194 ? 16.464 -1.320 -8.316 1.00 95.25 194 LEU A N 1
ATOM 1570 C CA . LEU A 1 194 ? 15.832 -2.511 -8.850 1.00 95.25 194 LEU A CA 1
ATOM 1571 C C . LEU A 1 194 ? 16.917 -3.395 -9.458 1.00 95.25 194 LEU A C 1
ATOM 1573 O O . LEU A 1 194 ? 17.529 -3.047 -10.465 1.00 95.25 194 LEU A O 1
ATOM 1577 N N . ASN A 1 195 ? 17.195 -4.520 -8.811 1.00 92.38 195 ASN A N 1
ATOM 1578 C CA . ASN A 1 195 ? 18.243 -5.445 -9.240 1.00 92.38 195 ASN A CA 1
ATOM 1579 C C . ASN A 1 195 ? 17.763 -6.410 -10.329 1.00 92.38 195 ASN A C 1
ATOM 1581 O O . ASN A 1 195 ? 18.594 -6.979 -11.032 1.00 92.38 195 ASN A O 1
ATOM 1585 N N . GLN A 1 196 ? 16.449 -6.587 -10.462 1.00 92.62 196 GLN A N 1
ATOM 1586 C CA . GLN A 1 196 ? 15.839 -7.296 -11.573 1.00 92.62 196 GLN A CA 1
ATOM 1587 C C . GLN A 1 196 ? 14.558 -6.577 -11.973 1.00 92.62 196 GLN A C 1
ATOM 1589 O O . GLN A 1 196 ? 13.650 -6.398 -11.171 1.00 92.62 196 GLN A O 1
ATOM 1594 N N . VAL A 1 197 ? 14.481 -6.182 -13.228 1.00 92.38 197 VAL A N 1
ATOM 1595 C CA . VAL A 1 197 ? 13.322 -5.562 -13.846 1.00 92.38 197 VAL A CA 1
ATOM 1596 C C . VAL A 1 197 ? 13.055 -6.364 -15.096 1.00 92.38 197 VAL A C 1
ATOM 1598 O O . VAL A 1 197 ? 13.951 -6.523 -15.911 1.00 92.38 197 VAL A O 1
ATOM 1601 N N . LYS A 1 198 ? 11.852 -6.902 -15.225 1.00 92.81 198 LYS A N 1
ATOM 1602 C CA . LYS A 1 198 ? 11.274 -7.364 -16.478 1.00 92.81 198 LYS A CA 1
ATOM 1603 C C . LYS A 1 198 ? 9.976 -6.601 -16.623 1.00 92.81 198 LYS A C 1
ATOM 1605 O O . LYS A 1 198 ? 9.093 -6.813 -15.797 1.00 92.81 198 LYS A O 1
ATOM 1610 N N . VAL A 1 199 ? 9.866 -5.733 -17.622 1.00 87.81 199 VAL A N 1
ATOM 1611 C CA . VAL A 1 199 ? 8.626 -4.986 -17.855 1.00 87.81 199 VAL A CA 1
ATOM 1612 C C . VAL A 1 199 ? 8.147 -5.168 -19.286 1.00 87.81 199 VAL A C 1
ATOM 1614 O O . VAL A 1 199 ? 8.920 -5.021 -20.234 1.00 87.81 199 VAL A O 1
ATOM 1617 N N . SER A 1 200 ? 6.869 -5.517 -19.401 1.00 88.00 200 SER A N 1
ATOM 1618 C CA . SER A 1 200 ? 6.131 -5.664 -20.653 1.00 88.00 200 SER A CA 1
ATOM 1619 C C . SER A 1 200 ? 5.751 -4.310 -21.252 1.00 88.00 200 SER A C 1
ATOM 1621 O O . SER A 1 200 ? 5.371 -3.375 -20.540 1.00 88.00 200 SER A O 1
ATOM 1623 N N . ASP A 1 201 ? 5.813 -4.217 -22.573 1.00 85.06 201 ASP A N 1
ATOM 1624 C CA . ASP A 1 201 ? 5.372 -3.057 -23.341 1.00 85.06 201 ASP A CA 1
ATOM 1625 C C . ASP A 1 201 ? 3.864 -2.830 -23.237 1.00 85.06 201 ASP A C 1
ATOM 1627 O O . ASP A 1 201 ? 3.433 -1.688 -23.090 1.00 85.06 201 ASP A O 1
ATOM 1631 N N . ASN A 1 202 ? 3.065 -3.897 -23.200 1.00 87.25 202 ASN A N 1
ATOM 1632 C CA . ASN A 1 202 ? 1.621 -3.824 -22.984 1.00 87.25 202 ASN A CA 1
ATOM 1633 C C . ASN A 1 202 ? 1.264 -3.186 -21.632 1.00 87.25 202 ASN A C 1
ATOM 1635 O O . ASN A 1 202 ? 0.295 -2.431 -21.537 1.00 87.25 202 ASN A O 1
ATOM 1639 N N . GLU A 1 203 ? 2.014 -3.484 -20.569 1.00 86.50 203 GLU A N 1
ATOM 1640 C CA . GLU A 1 203 ? 1.789 -2.879 -19.250 1.00 86.50 203 GLU A CA 1
ATOM 1641 C C . GLU A 1 203 ? 2.221 -1.419 -19.212 1.00 86.50 203 GLU A C 1
ATOM 1643 O O . GLU A 1 203 ? 1.459 -0.571 -18.747 1.00 86.50 203 GLU A O 1
ATOM 1648 N N . ILE A 1 204 ? 3.396 -1.094 -19.759 1.00 85.94 204 ILE A N 1
ATOM 1649 C CA . ILE A 1 204 ? 3.830 0.305 -19.860 1.00 85.94 204 ILE A CA 1
ATOM 1650 C C . ILE A 1 204 ? 2.842 1.102 -20.715 1.00 85.94 204 ILE A C 1
ATOM 1652 O O . ILE A 1 204 ? 2.486 2.221 -20.349 1.00 85.94 204 ILE A O 1
ATOM 1656 N N . SER A 1 205 ? 2.356 0.525 -21.813 1.00 86.31 205 SER A N 1
ATOM 1657 C CA . SER A 1 205 ? 1.403 1.176 -22.709 1.00 86.31 205 SER A CA 1
ATOM 1658 C C . SER A 1 205 ? 0.076 1.479 -22.021 1.00 86.31 205 SER A C 1
ATOM 1660 O O . SER A 1 205 ? -0.463 2.573 -22.192 1.00 86.31 205 SER A O 1
ATOM 1662 N N . ARG A 1 206 ? -0.428 0.547 -21.197 1.00 86.94 206 ARG A N 1
ATOM 1663 C CA . ARG A 1 206 ? -1.621 0.757 -20.361 1.00 86.94 206 ARG A CA 1
ATOM 1664 C C . ARG A 1 206 ? -1.402 1.860 -19.328 1.00 86.94 206 ARG A C 1
ATOM 1666 O O . ARG A 1 206 ? -2.218 2.770 -19.240 1.00 86.94 206 ARG A O 1
ATOM 1673 N N . ILE A 1 207 ? -0.284 1.822 -18.600 1.00 84.62 207 ILE A N 1
ATOM 1674 C CA . ILE A 1 207 ? 0.036 2.807 -17.552 1.00 84.62 207 ILE A CA 1
ATOM 1675 C C . ILE A 1 207 ? 0.220 4.214 -18.134 1.00 84.62 207 ILE A C 1
ATOM 1677 O O . ILE A 1 207 ? -0.266 5.188 -17.566 1.00 84.62 207 ILE A O 1
ATOM 1681 N N . LEU A 1 208 ? 0.918 4.337 -19.265 1.00 83.44 208 LEU A N 1
ATOM 1682 C CA . LEU A 1 208 ? 1.174 5.622 -19.922 1.00 83.44 208 LEU A CA 1
ATOM 1683 C C . LEU A 1 208 ? 0.025 6.079 -20.825 1.00 83.44 208 LEU A C 1
ATOM 1685 O O . LEU A 1 208 ? 0.107 7.168 -21.395 1.00 83.44 208 LEU A O 1
ATOM 1689 N N . ASN A 1 209 ? -1.014 5.252 -20.980 1.00 85.44 209 ASN A N 1
ATOM 1690 C CA . ASN A 1 209 ? -2.103 5.448 -21.931 1.00 85.44 209 ASN A CA 1
ATOM 1691 C C . ASN A 1 209 ? -1.590 5.827 -23.337 1.00 85.44 209 ASN A C 1
ATOM 1693 O O . ASN A 1 209 ? -2.051 6.777 -23.974 1.00 85.44 209 ASN A O 1
ATOM 1697 N N . LYS A 1 210 ? -0.554 5.120 -23.797 1.00 87.38 210 LYS A N 1
ATOM 1698 C CA . LYS A 1 210 ? 0.124 5.379 -25.069 1.00 87.38 210 LYS A CA 1
ATOM 1699 C C . LYS A 1 210 ? 0.613 4.066 -25.652 1.00 87.38 210 LYS A C 1
ATOM 1701 O O . LYS A 1 210 ? 1.271 3.313 -24.953 1.00 87.38 210 LYS A O 1
ATOM 1706 N N . SER A 1 211 ? 0.351 3.822 -26.934 1.00 85.56 211 SER A N 1
ATOM 1707 C CA . SER A 1 211 ? 0.906 2.653 -27.624 1.00 85.56 211 SER A CA 1
ATOM 1708 C C . SER A 1 211 ? 2.423 2.785 -27.722 1.00 85.56 211 SER A C 1
ATOM 1710 O O . SER A 1 211 ? 2.928 3.745 -28.314 1.00 85.56 211 SER A O 1
ATOM 1712 N N . ILE A 1 212 ? 3.140 1.839 -27.130 1.00 81.12 212 ILE A N 1
ATOM 1713 C CA . ILE A 1 212 ? 4.591 1.726 -27.211 1.00 81.12 212 ILE A CA 1
ATOM 1714 C C . ILE A 1 212 ? 4.889 0.269 -27.547 1.00 81.12 212 ILE A C 1
ATOM 1716 O O . ILE A 1 212 ? 4.392 -0.628 -26.878 1.00 81.12 212 ILE A O 1
ATOM 1720 N N . GLU A 1 213 ? 5.691 0.046 -28.581 1.00 80.25 213 GLU A N 1
ATOM 1721 C CA . GLU A 1 213 ? 6.094 -1.291 -29.012 1.00 80.25 213 GLU A CA 1
ATOM 1722 C C . GLU A 1 213 ? 7.594 -1.443 -28.773 1.00 80.25 213 GLU A C 1
ATOM 1724 O O . GLU A 1 213 ? 8.407 -0.731 -29.368 1.00 80.25 213 GLU A O 1
ATOM 1729 N N . PHE A 1 214 ? 7.965 -2.340 -27.863 1.00 78.38 214 PHE A N 1
ATOM 1730 C CA . PHE A 1 214 ? 9.351 -2.744 -27.643 1.00 78.38 214 PHE A CA 1
ATOM 1731 C C . PHE A 1 214 ? 9.380 -4.151 -27.048 1.00 78.38 214 PHE A C 1
ATOM 1733 O O . PHE A 1 214 ? 8.536 -4.524 -26.239 1.00 78.38 214 PHE A O 1
ATOM 1740 N N . SER A 1 215 ? 10.384 -4.945 -27.414 1.00 78.19 215 SER A N 1
ATOM 1741 C CA . SER A 1 215 ? 10.627 -6.215 -26.727 1.00 78.19 215 SER A CA 1
ATOM 1742 C C . SER A 1 215 ? 10.813 -5.980 -25.215 1.00 78.19 215 SER A C 1
ATOM 1744 O O . SER A 1 215 ? 11.483 -5.011 -24.867 1.00 78.19 215 SER A O 1
ATOM 1746 N N . PRO A 1 216 ? 10.307 -6.848 -24.312 1.00 80.31 216 PRO A N 1
ATOM 1747 C CA . PRO A 1 216 ? 10.357 -6.608 -22.869 1.00 80.31 216 PRO A CA 1
ATOM 1748 C C . PRO A 1 216 ? 11.741 -6.179 -22.379 1.00 80.31 216 PRO A C 1
ATOM 1750 O O . PRO A 1 216 ? 12.742 -6.809 -22.730 1.00 80.31 216 PRO A O 1
ATOM 1753 N N . LEU A 1 217 ? 11.783 -5.128 -21.558 1.00 83.38 217 LEU A N 1
ATOM 1754 C CA . LEU A 1 217 ? 13.027 -4.617 -20.982 1.00 83.38 217 LEU A CA 1
ATOM 1755 C C . LEU A 1 217 ? 13.417 -5.481 -19.792 1.00 83.38 217 LEU A C 1
ATOM 1757 O O . LEU A 1 217 ? 12.622 -5.628 -18.861 1.00 83.38 217 LEU A O 1
ATOM 1761 N N . ILE A 1 218 ? 14.628 -6.032 -19.825 1.00 86.88 218 ILE A N 1
ATOM 1762 C CA . ILE A 1 218 ? 15.169 -6.927 -18.805 1.00 86.88 218 ILE A CA 1
ATOM 1763 C C . ILE A 1 218 ? 16.477 -6.360 -18.261 1.00 86.88 218 ILE A C 1
ATOM 1765 O O . ILE A 1 218 ? 17.376 -6.056 -19.033 1.00 86.88 218 ILE A O 1
ATOM 1769 N N . GLY A 1 219 ? 16.623 -6.272 -16.940 1.00 89.94 219 GLY A N 1
ATOM 1770 C CA . GLY A 1 219 ? 17.922 -6.014 -16.319 1.00 89.94 219 GLY A CA 1
ATOM 1771 C C . GLY A 1 219 ? 17.833 -5.284 -14.988 1.00 89.94 219 GLY A C 1
ATOM 1772 O O . GLY A 1 219 ? 17.010 -5.647 -14.151 1.00 89.94 219 GLY A O 1
ATOM 1773 N N . ASN A 1 220 ? 18.692 -4.292 -14.761 1.00 90.38 220 ASN A N 1
ATOM 1774 C CA . ASN A 1 220 ? 18.752 -3.527 -13.517 1.00 90.38 220 ASN A CA 1
ATOM 1775 C C . ASN A 1 220 ? 18.518 -2.028 -13.755 1.00 90.38 220 ASN A C 1
ATOM 1777 O O . ASN A 1 220 ? 18.825 -1.478 -14.814 1.00 90.38 220 ASN A O 1
ATOM 1781 N N . LEU A 1 221 ? 17.939 -1.362 -12.756 1.00 91.75 221 LEU A N 1
ATOM 1782 C CA . LEU A 1 221 ? 17.585 0.048 -12.832 1.00 91.75 221 LEU A CA 1
ATOM 1783 C C . LEU A 1 221 ? 17.726 0.717 -11.467 1.00 91.75 221 LEU A C 1
ATOM 1785 O O . LEU A 1 221 ? 17.110 0.307 -10.484 1.00 91.75 221 LEU A O 1
ATOM 1789 N N . LYS A 1 222 ? 18.471 1.818 -11.423 1.00 93.06 222 LYS A N 1
ATOM 1790 C CA . LYS A 1 222 ? 18.546 2.707 -10.269 1.00 93.06 222 LYS A CA 1
ATOM 1791 C C . LYS A 1 222 ? 18.117 4.112 -10.657 1.00 93.06 222 LYS A C 1
ATOM 1793 O O . LYS A 1 222 ? 18.798 4.787 -11.436 1.00 93.06 222 LYS A O 1
ATOM 1798 N N . PHE A 1 223 ? 17.042 4.588 -10.044 1.00 91.75 223 PHE A N 1
ATOM 1799 C CA . PHE A 1 223 ? 16.510 5.922 -10.288 1.00 91.75 223 PHE A CA 1
ATOM 1800 C C . PHE A 1 223 ? 16.190 6.650 -8.988 1.00 91.75 223 PHE A C 1
ATOM 1802 O O . PHE A 1 223 ? 15.903 6.037 -7.958 1.00 91.75 223 PHE A O 1
ATOM 1809 N N . ASN A 1 224 ? 16.240 7.974 -9.048 1.00 93.25 224 ASN A N 1
ATOM 1810 C CA . ASN A 1 224 ? 15.753 8.843 -7.994 1.00 93.25 224 ASN A CA 1
ATOM 1811 C C . ASN A 1 224 ? 15.031 10.061 -8.581 1.00 93.25 224 ASN A C 1
ATOM 1813 O O . ASN A 1 224 ? 15.073 10.279 -9.787 1.00 93.25 224 ASN A O 1
ATOM 1817 N N . GLY A 1 225 ? 14.367 10.853 -7.745 1.00 89.12 225 GLY A N 1
ATOM 1818 C CA . GLY A 1 225 ? 13.737 12.102 -8.174 1.00 89.12 225 GLY A CA 1
ATOM 1819 C C . GLY A 1 225 ? 12.291 12.195 -7.723 1.00 89.12 225 GLY A C 1
ATOM 1820 O O . GLY A 1 225 ? 11.940 11.675 -6.673 1.00 89.12 225 GLY A O 1
ATOM 1821 N N . ASN A 1 226 ? 11.452 12.873 -8.493 1.00 86.12 226 ASN A N 1
ATOM 1822 C CA . ASN A 1 226 ? 10.012 12.954 -8.244 1.00 86.12 226 ASN A CA 1
ATOM 1823 C C . ASN A 1 226 ? 9.243 12.459 -9.478 1.00 86.12 226 ASN A C 1
ATOM 1825 O O . ASN A 1 226 ? 9.847 12.225 -10.518 1.00 86.12 226 ASN A O 1
ATOM 1829 N N . ILE A 1 227 ? 7.919 12.309 -9.378 1.00 77.31 227 ILE A N 1
ATOM 1830 C CA . ILE A 1 227 ? 7.081 11.787 -10.478 1.00 77.31 227 ILE A CA 1
ATOM 1831 C C . ILE A 1 227 ? 7.244 12.594 -11.785 1.00 77.31 227 ILE A C 1
ATOM 1833 O O . ILE A 1 227 ? 7.126 12.025 -12.866 1.00 77.31 227 ILE A O 1
ATOM 1837 N N . ASN A 1 228 ? 7.565 13.889 -11.701 1.00 77.00 228 ASN A N 1
ATOM 1838 C CA . ASN A 1 228 ? 7.712 14.778 -12.859 1.00 77.00 228 ASN A CA 1
ATOM 1839 C C . ASN A 1 228 ? 9.168 14.947 -13.342 1.00 77.00 228 ASN A C 1
ATOM 1841 O O . ASN A 1 228 ? 9.387 15.477 -14.426 1.00 77.00 228 ASN A O 1
ATOM 1845 N N . ASP A 1 229 ? 10.157 14.542 -12.545 1.00 83.56 229 ASP A N 1
ATOM 1846 C CA . ASP A 1 229 ? 11.593 14.673 -12.820 1.00 83.56 229 ASP A CA 1
ATOM 1847 C C . ASP A 1 229 ? 12.325 13.463 -12.226 1.00 83.56 229 ASP A C 1
ATOM 1849 O O . ASP A 1 229 ? 12.859 13.505 -11.110 1.00 83.56 229 ASP A O 1
ATOM 1853 N N . ILE A 1 230 ? 12.279 12.348 -12.959 1.00 85.62 230 ILE A N 1
ATOM 1854 C CA . ILE A 1 230 ? 12.985 11.113 -12.616 1.00 85.62 230 ILE A CA 1
ATOM 1855 C C . ILE A 1 230 ? 14.371 11.147 -13.257 1.00 85.62 230 ILE A C 1
ATOM 1857 O O . ILE A 1 230 ? 14.515 11.234 -14.475 1.00 85.62 230 ILE A O 1
ATOM 1861 N N . LYS A 1 231 ? 15.404 10.998 -12.429 1.00 86.81 231 LYS A N 1
ATOM 1862 C CA . LYS A 1 231 ? 16.800 10.869 -12.840 1.00 86.81 231 LYS A CA 1
ATOM 1863 C C . LYS A 1 231 ? 17.241 9.425 -12.703 1.00 86.81 231 LYS A C 1
ATOM 1865 O O . LYS A 1 231 ? 17.255 8.848 -11.614 1.00 86.81 231 LYS A O 1
ATOM 1870 N N . ILE A 1 232 ? 17.643 8.845 -13.824 1.00 85.56 232 ILE A N 1
ATOM 1871 C CA . ILE A 1 232 ? 18.226 7.509 -13.858 1.00 85.56 232 ILE A CA 1
ATOM 1872 C C . ILE A 1 232 ? 19.730 7.657 -13.634 1.00 85.56 232 ILE A C 1
ATOM 1874 O O . ILE A 1 232 ? 20.399 8.403 -14.343 1.00 85.56 232 ILE A O 1
ATOM 1878 N N . SER A 1 233 ? 20.247 6.974 -12.614 1.00 81.62 233 SER A N 1
ATOM 1879 C CA . SER A 1 233 ? 21.665 7.043 -12.232 1.00 81.62 233 SER A CA 1
ATOM 1880 C C . SER A 1 233 ? 22.468 5.863 -12.766 1.00 81.62 233 SER A C 1
ATOM 1882 O O . SER A 1 233 ? 23.596 6.048 -13.194 1.00 81.62 233 SER A O 1
ATOM 1884 N N . ASN A 1 234 ? 21.881 4.664 -12.775 1.00 78.50 234 ASN A N 1
ATOM 1885 C CA . ASN A 1 234 ? 22.491 3.461 -13.333 1.00 78.50 234 ASN A CA 1
ATOM 1886 C C . ASN A 1 234 ? 21.408 2.609 -13.982 1.00 78.50 234 ASN A C 1
ATOM 1888 O O . ASN A 1 234 ? 20.348 2.416 -13.383 1.00 78.50 234 ASN A O 1
ATOM 1892 N N . PHE A 1 235 ? 21.677 2.095 -15.176 1.00 84.06 235 PHE A N 1
ATOM 1893 C CA . PHE A 1 235 ? 20.811 1.121 -15.821 1.00 84.06 235 PHE A CA 1
ATOM 1894 C C . PHE A 1 235 ? 21.611 0.192 -16.730 1.00 84.06 235 PHE A C 1
ATOM 1896 O O . PHE A 1 235 ? 22.559 0.603 -17.404 1.00 84.06 235 PHE A O 1
ATOM 1903 N N . GLU A 1 236 ? 21.182 -1.057 -16.744 1.00 80.81 236 GLU A N 1
ATOM 1904 C CA . GLU A 1 236 ? 21.588 -2.091 -17.683 1.00 80.81 236 GLU A CA 1
ATOM 1905 C C . GLU A 1 236 ? 20.288 -2.768 -18.091 1.00 80.81 236 GLU A C 1
ATOM 1907 O O . GLU A 1 236 ? 19.727 -3.545 -17.321 1.00 80.81 236 GLU A O 1
ATOM 1912 N N . LEU A 1 237 ? 19.737 -2.347 -19.226 1.00 80.31 237 LEU A N 1
ATOM 1913 C CA . LEU A 1 237 ? 18.452 -2.808 -19.733 1.00 80.31 237 LEU A CA 1
ATOM 1914 C C . LEU A 1 237 ? 18.654 -3.393 -21.123 1.00 80.31 237 LEU A C 1
ATOM 1916 O O . LEU A 1 237 ? 19.132 -2.726 -22.041 1.00 80.31 237 LEU A O 1
ATOM 1920 N N . GLU A 1 238 ? 18.245 -4.639 -21.279 1.00 79.94 238 GLU A N 1
ATOM 1921 C CA . GLU A 1 238 ? 18.337 -5.381 -22.522 1.00 79.94 238 GLU A CA 1
ATOM 1922 C C . GLU A 1 238 ? 16.936 -5.717 -23.024 1.00 79.94 238 GLU A C 1
ATOM 1924 O O . GLU A 1 238 ? 16.033 -6.065 -22.264 1.00 79.94 238 GLU A O 1
ATOM 1929 N N . SER A 1 239 ? 16.763 -5.643 -24.331 1.00 79.88 239 SER A N 1
ATOM 1930 C CA . SER A 1 239 ? 15.630 -6.189 -25.063 1.00 79.88 239 SER A CA 1
ATOM 1931 C C . SER A 1 239 ? 16.162 -6.838 -26.341 1.00 79.88 239 SER A C 1
ATOM 1933 O O . SER A 1 239 ? 17.325 -6.639 -26.700 1.00 79.88 239 SER A O 1
ATOM 1935 N N . LYS A 1 240 ? 15.333 -7.598 -27.068 1.00 75.44 240 LYS A N 1
ATOM 1936 C CA . LYS A 1 240 ? 15.776 -8.208 -28.337 1.00 75.44 240 LYS A CA 1
ATOM 1937 C C . LYS A 1 240 ? 16.255 -7.173 -29.362 1.00 75.44 240 LYS A C 1
ATOM 1939 O O . LYS A 1 240 ? 17.114 -7.498 -30.175 1.00 75.44 240 LYS A O 1
ATOM 1944 N N . ASP A 1 241 ? 15.718 -5.957 -29.295 1.00 71.31 241 ASP A N 1
ATOM 1945 C CA . ASP A 1 241 ? 15.908 -4.912 -30.305 1.00 71.31 241 ASP A CA 1
ATOM 1946 C C . ASP A 1 241 ? 16.802 -3.760 -29.812 1.00 71.31 241 ASP A C 1
ATOM 1948 O O . ASP A 1 241 ? 17.187 -2.888 -30.592 1.00 71.31 241 ASP A O 1
ATOM 1952 N N . LEU A 1 242 ? 17.135 -3.730 -28.517 1.00 69.75 242 LEU A N 1
ATOM 1953 C CA . LEU A 1 242 ? 17.773 -2.585 -27.873 1.00 69.75 242 LEU A CA 1
ATOM 1954 C C . LEU A 1 242 ? 18.623 -3.026 -26.674 1.00 69.75 242 LEU A C 1
ATOM 1956 O O . LEU A 1 242 ? 18.097 -3.629 -25.740 1.00 69.75 242 LEU A O 1
ATOM 1960 N N . LEU A 1 243 ? 19.907 -2.663 -26.675 1.00 68.25 243 LEU A N 1
ATOM 1961 C CA . LEU A 1 243 ? 20.775 -2.723 -25.498 1.00 68.25 243 LEU A CA 1
ATOM 1962 C C . LEU A 1 243 ? 21.015 -1.297 -24.994 1.00 68.25 243 LEU A C 1
ATOM 1964 O O . LEU A 1 243 ? 21.589 -0.469 -25.702 1.00 68.25 243 LEU A O 1
ATOM 1968 N N . LEU A 1 244 ? 20.572 -1.014 -23.774 1.00 69.69 244 LEU A N 1
ATOM 1969 C CA . LEU A 1 244 ? 20.674 0.283 -23.121 1.00 69.69 244 LEU A CA 1
ATOM 1970 C C . LEU A 1 244 ? 21.517 0.140 -21.858 1.00 69.69 244 LEU A C 1
ATOM 1972 O O . LEU A 1 244 ? 21.032 -0.353 -20.845 1.00 69.69 244 LEU A O 1
ATOM 1976 N N . ASN A 1 245 ? 22.749 0.650 -21.899 1.00 60.91 245 ASN A N 1
ATOM 1977 C CA . ASN A 1 245 ? 23.665 0.622 -20.760 1.00 60.91 245 ASN A CA 1
ATOM 1978 C C . ASN A 1 245 ? 24.219 2.022 -20.474 1.00 60.91 245 ASN A C 1
ATOM 1980 O O . ASN A 1 245 ? 24.832 2.635 -21.349 1.00 60.91 245 ASN A O 1
ATOM 1984 N N . ALA A 1 246 ? 24.074 2.501 -19.238 1.00 69.12 246 ALA A N 1
ATOM 1985 C CA . ALA A 1 246 ? 24.842 3.639 -18.739 1.00 69.12 246 ALA A CA 1
ATOM 1986 C C . ALA A 1 246 ? 25.142 3.490 -17.245 1.00 69.12 246 ALA A C 1
ATOM 1988 O O . ALA A 1 246 ? 24.294 3.072 -16.451 1.00 69.12 246 ALA A O 1
ATOM 1989 N N . LYS A 1 247 ? 26.369 3.865 -16.876 1.00 55.62 247 LYS A N 1
ATOM 1990 C CA . LYS A 1 247 ? 26.835 3.938 -15.492 1.00 55.62 247 LYS A CA 1
ATOM 1991 C C . LYS A 1 247 ? 27.191 5.388 -15.176 1.00 55.62 247 LYS A C 1
ATOM 1993 O O . LYS A 1 247 ? 28.027 5.956 -15.880 1.00 55.62 247 LYS A O 1
ATOM 1998 N N . GLY A 1 248 ? 26.529 5.964 -14.176 1.00 46.50 248 GLY A N 1
ATOM 1999 C CA . GLY A 1 248 ? 26.718 7.332 -13.684 1.00 46.50 248 GLY A CA 1
ATOM 2000 C C . GLY A 1 248 ? 27.250 7.370 -12.261 1.00 46.50 248 GLY A C 1
ATOM 2001 O O . GLY A 1 248 ? 26.881 6.485 -11.450 1.00 46.50 248 GLY A O 1
#

Sequence (248 aa):
MKVENLILSDHRGDTLFFAKNVSSNINATNSLLRKRFSFSNLIIEDFYLMINKEEDPKENSLFIFLKDLKEKLNIQNTKGLDISINNLRAHNGNFKLSDMNSGDENLIQNIEFIFNEIKFKNNNLLADLEQLKFLNDLLNVETFKSKIEYFDKVIQFKQLNLLTSESHILGNGAIGLTEFDSIGLKGLNLNFNLNQVKVSDNEISRILNKSIEFSPLIGNLKFNGNINDIKISNFELESKDLLLNAKG

Secondary structure (DSSP, 8-state):
-EEEEEEEE-TTS-EEEEEEEEEEEE--SSHHHHTEEEEEEEEEEEEEEEEEE-SSSSSBHHHHHHHHHHHHTT-S--TT-EEEEEEEEEEEEEEEEEETTT--EEEEEEEEEEEEEEEEETTEEEEEEEEEEEE-SS--EEEEEEEEEEETTEEEEEEEEEE-SS-EEEEEEEEEES---TTS-TTEEEEEEEEEEEE-HHHHHHHTTS----PPEEEEEEEEEETTEEEEEEEEEE-SS-EEEEE-

Foldseek 3Di:
DKDAFDFDAFPVRHTQKTFRIWDWDWPDDPCPVQLATETEQIETEQMEGEWEQDPPPSAIRVVRRVVVVCVVVVPPDCARNKYKYAWYWYFFYKYWYAYPVVRDIWIKTGWIWIWRMWIDHRNKIWTFTPFIFIDTQLFGWPTWGFTWIDDPQKTKTHQTWTDGPQKIWTWIKIWHQPDDDNVRQPRTKIWIKTQWIWDDQVSVCSNVVHRDDFATWIGIWTWIDGPVDIDTAFDAIDGPVDTDGDHD

Radius of gyration: 20.18 Å; chains: 1; bounding box: 49×36×61 Å

pLDDT: mean 86.86, std 11.73, range [46.5, 98.62]